Protein AF-A0AAD7ZAL3-F1 (afdb_monomer)

Nearest PDB structures (foldseek):
  3zv0-assembly1_B  TM=6.036E-01  e=1.535E-01  Saccharomyces cerevisiae S288C
  3uah-assembly1_A  TM=6.103E-01  e=3.005E-01  Saccharomyces cerevisiae S288C
  3zuz-assembly1_A  TM=5.459E-01  e=3.641E-01  Saccharomyces cerevisiae S288C
  4eya-assembly1_A  TM=3.838E-01  e=8.231E+00  Aquifex aeolicus VF5

Structure (mmCIF, N/CA/C/O backbone):
data_AF-A0AAD7ZAL3-F1
#
_entry.id   AF-A0AAD7ZAL3-F1
#
loop_
_atom_site.group_PDB
_atom_site.id
_atom_site.type_symbol
_atom_site.label_atom_id
_atom_site.label_alt_id
_atom_site.label_comp_id
_atom_site.label_asym_id
_atom_site.label_entity_id
_atom_site.label_seq_id
_atom_site.pdbx_PDB_ins_code
_atom_site.Cartn_x
_atom_site.Cartn_y
_atom_site.Cartn_z
_atom_site.occupancy
_atom_site.B_iso_or_equiv
_atom_site.auth_seq_id
_atom_site.auth_comp_id
_atom_site.auth_asym_id
_atom_site.auth_atom_id
_atom_site.pdbx_PDB_model_num
ATOM 1 N N . MET A 1 1 ? 5.399 -5.734 -18.975 1.00 50.84 1 MET A N 1
ATOM 2 C CA . MET A 1 1 ? 6.580 -5.569 -19.855 1.00 50.84 1 MET A CA 1
ATOM 3 C C . MET A 1 1 ? 6.213 -5.384 -21.332 1.00 50.84 1 MET A C 1
ATOM 5 O O . MET A 1 1 ? 6.673 -4.419 -21.918 1.00 50.84 1 MET A O 1
ATOM 9 N N . TYR A 1 2 ? 5.357 -6.223 -21.933 1.00 45.16 2 TYR A N 1
ATOM 10 C CA . TYR A 1 2 ? 4.954 -6.084 -23.349 1.00 45.16 2 TYR A CA 1
ATOM 11 C C . TYR A 1 2 ? 4.348 -4.711 -23.713 1.00 45.16 2 TYR A C 1
ATOM 13 O O . TYR A 1 2 ? 4.687 -4.139 -24.741 1.00 45.16 2 TYR A O 1
ATOM 21 N N . GLU A 1 3 ? 3.503 -4.135 -22.853 1.00 54.09 3 GLU A N 1
ATOM 22 C CA . GLU A 1 3 ? 2.941 -2.792 -23.086 1.00 54.09 3 GLU A CA 1
ATOM 23 C C . GLU A 1 3 ? 3.985 -1.670 -22.990 1.00 54.09 3 GLU A C 1
ATOM 25 O O . GLU A 1 3 ? 3.891 -0.686 -23.716 1.00 54.09 3 GLU A O 1
ATOM 30 N N . ILE A 1 4 ? 4.997 -1.840 -22.133 1.00 58.72 4 ILE A N 1
ATOM 31 C CA . ILE A 1 4 ? 6.119 -0.900 -21.995 1.00 58.72 4 ILE A CA 1
ATOM 32 C C . ILE A 1 4 ? 6.972 -0.943 -23.270 1.00 58.72 4 ILE A C 1
ATOM 34 O O . ILE A 1 4 ? 7.296 0.100 -23.825 1.00 58.72 4 ILE A O 1
ATOM 38 N N . LEU A 1 5 ? 7.250 -2.149 -23.783 1.00 55.59 5 LEU A N 1
ATOM 39 C CA . LEU A 1 5 ? 7.970 -2.354 -25.046 1.00 55.59 5 LEU A CA 1
ATOM 40 C C . LEU A 1 5 ? 7.207 -1.772 -26.247 1.00 55.59 5 LEU A C 1
ATOM 42 O O . LEU A 1 5 ? 7.809 -1.133 -27.102 1.00 55.59 5 LEU A O 1
ATOM 46 N N . LYS A 1 6 ? 5.877 -1.924 -26.290 1.00 64.94 6 LYS A N 1
ATOM 47 C CA . LYS A 1 6 ? 5.047 -1.335 -27.352 1.00 64.94 6 LYS A CA 1
ATOM 48 C C . LYS A 1 6 ? 5.096 0.196 -27.345 1.00 64.94 6 LYS A C 1
ATOM 50 O O . LYS A 1 6 ? 5.201 0.800 -28.404 1.00 64.94 6 LYS A O 1
ATOM 55 N N . ARG A 1 7 ? 5.050 0.825 -26.166 1.00 65.06 7 ARG A N 1
ATOM 56 C CA . ARG A 1 7 ? 5.149 2.291 -26.037 1.00 65.06 7 ARG A CA 1
ATOM 57 C C . ARG A 1 7 ? 6.526 2.830 -26.381 1.00 65.06 7 ARG A C 1
ATOM 59 O O . ARG A 1 7 ? 6.614 3.886 -26.991 1.00 65.06 7 ARG A O 1
ATOM 66 N N . PHE A 1 8 ? 7.580 2.102 -26.020 1.00 62.22 8 PHE A N 1
ATOM 67 C CA . PHE A 1 8 ? 8.945 2.435 -26.418 1.00 62.22 8 PHE A CA 1
ATOM 68 C C . PHE A 1 8 ? 9.062 2.538 -27.947 1.00 62.22 8 PHE A C 1
ATOM 70 O O . PHE A 1 8 ? 9.556 3.530 -28.470 1.00 62.22 8 PHE A O 1
ATOM 77 N N . GLN A 1 9 ? 8.493 1.567 -28.666 1.00 57.34 9 GLN A N 1
ATOM 78 C CA . GLN A 1 9 ? 8.484 1.544 -30.130 1.00 57.34 9 GLN A CA 1
ATOM 79 C C . GLN A 1 9 ? 7.578 2.628 -30.752 1.00 57.34 9 GLN A C 1
ATOM 81 O O . GLN A 1 9 ? 7.885 3.154 -31.818 1.00 57.34 9 GLN A O 1
ATOM 86 N N . GLU A 1 10 ? 6.466 2.985 -30.100 1.00 58.44 10 GLU A N 1
ATOM 87 C CA . GLU A 1 10 ? 5.572 4.068 -30.545 1.00 58.44 10 GLU A CA 1
ATOM 88 C C . GLU A 1 10 ? 6.193 5.464 -30.337 1.00 58.44 10 GLU A C 1
ATOM 90 O O . GLU A 1 10 ? 6.018 6.333 -31.190 1.00 58.44 10 GLU A O 1
ATOM 95 N N . ASN A 1 11 ? 6.957 5.674 -29.260 1.00 55.12 11 ASN A N 1
ATOM 96 C CA . ASN A 1 11 ? 7.634 6.945 -28.976 1.00 55.12 11 ASN A CA 1
ATOM 97 C C . ASN A 1 11 ? 8.899 7.167 -29.822 1.00 55.12 11 ASN A C 1
ATOM 99 O O . ASN A 1 11 ? 9.238 8.314 -30.089 1.00 55.12 11 ASN A O 1
ATOM 103 N N . GLY A 1 12 ? 9.559 6.103 -30.294 1.00 51.59 12 GLY A N 1
ATOM 104 C CA . GLY A 1 12 ? 10.671 6.199 -31.251 1.00 51.59 12 GLY A CA 1
ATOM 105 C C . GLY A 1 12 ? 10.257 6.597 -32.677 1.00 51.59 12 GLY A C 1
ATOM 106 O O . GLY A 1 12 ? 11.112 6.735 -33.542 1.00 51.59 12 GLY A O 1
ATOM 107 N N . ASN A 1 13 ? 8.955 6.775 -32.938 1.00 46.25 13 ASN A N 1
ATOM 108 C CA . ASN A 1 13 ? 8.390 7.030 -34.269 1.00 46.25 13 ASN A CA 1
ATOM 109 C C . ASN A 1 13 ? 7.763 8.434 -34.412 1.00 46.25 13 ASN A C 1
ATOM 111 O O . ASN A 1 13 ? 6.957 8.676 -35.312 1.00 46.25 13 ASN A O 1
ATOM 115 N N . ILE A 1 14 ? 8.086 9.358 -33.502 1.00 48.91 14 ILE A N 1
ATOM 116 C CA . ILE A 1 14 ? 7.553 10.725 -33.484 1.00 48.91 14 ILE A CA 1
ATOM 117 C C . ILE A 1 14 ? 8.695 11.695 -33.795 1.00 48.91 14 ILE A C 1
ATOM 119 O O . ILE A 1 14 ? 9.400 12.108 -32.885 1.00 48.91 14 ILE A O 1
ATOM 123 N N . ASP A 1 15 ? 8.900 11.975 -35.087 1.00 44.22 15 ASP A N 1
ATOM 124 C CA . ASP A 1 15 ? 9.246 13.295 -35.661 1.00 44.22 15 ASP A CA 1
ATOM 125 C C . ASP A 1 15 ? 9.805 13.153 -37.098 1.00 44.22 15 ASP A C 1
ATOM 127 O O . ASP A 1 15 ? 10.931 13.535 -37.406 1.00 44.22 15 ASP A O 1
ATOM 131 N N . GLU A 1 16 ? 8.990 12.648 -38.030 1.00 50.62 16 GLU A N 1
ATOM 132 C CA . GLU A 1 16 ? 9.170 12.931 -39.461 1.00 50.62 16 GLU A CA 1
ATOM 133 C C . GLU A 1 16 ? 8.167 14.013 -39.869 1.00 50.62 16 GLU A C 1
ATOM 135 O O . GLU A 1 16 ? 7.093 13.684 -40.350 1.00 50.62 16 GLU A O 1
ATOM 140 N N . ASP A 1 17 ? 8.471 15.292 -39.614 1.00 45.84 17 ASP A N 1
ATOM 141 C CA . ASP A 1 17 ? 7.929 16.429 -40.386 1.00 45.84 17 ASP A CA 1
ATOM 142 C C . ASP A 1 17 ? 8.549 17.772 -39.933 1.00 45.84 17 ASP A C 1
ATOM 144 O O . ASP A 1 17 ? 7.893 18.627 -39.335 1.00 45.84 17 ASP A O 1
ATOM 148 N N . ASN A 1 18 ? 9.829 18.005 -40.252 1.00 40.66 18 ASN A N 1
ATOM 149 C CA . ASN A 1 18 ? 10.307 19.358 -40.573 1.00 40.66 18 ASN A CA 1
ATOM 150 C C . ASN A 1 18 ? 11.665 19.331 -41.287 1.00 40.66 18 ASN A C 1
ATOM 152 O O . ASN A 1 18 ? 12.692 18.989 -40.709 1.00 40.66 18 ASN A O 1
ATOM 156 N N . TYR A 1 19 ? 11.663 19.737 -42.556 1.00 46.09 19 TYR A N 1
ATOM 157 C CA . TYR A 1 19 ? 12.876 20.029 -43.310 1.00 46.09 19 TYR A CA 1
ATOM 158 C C . TYR A 1 19 ? 13.478 21.353 -42.821 1.00 46.09 19 TYR A C 1
ATOM 160 O O . TYR A 1 19 ? 12.876 22.399 -43.057 1.00 46.09 19 TYR A O 1
ATOM 168 N N . ASP A 1 20 ? 14.680 21.327 -42.243 1.00 38.31 20 ASP A N 1
ATOM 169 C CA . ASP A 1 20 ? 15.677 22.356 -42.547 1.00 38.31 20 ASP A CA 1
ATOM 170 C C . ASP A 1 20 ? 17.119 21.849 -42.365 1.00 38.31 20 ASP A C 1
ATOM 172 O O . ASP A 1 20 ? 17.426 20.986 -41.548 1.00 38.31 20 ASP A O 1
ATOM 176 N N . ASP A 1 21 ? 17.959 22.366 -43.249 1.00 49.16 21 ASP A N 1
ATOM 177 C CA . ASP A 1 21 ? 19.293 21.946 -43.670 1.00 49.16 21 ASP A CA 1
ATOM 178 C C . ASP A 1 21 ? 20.382 22.213 -42.611 1.00 49.16 21 ASP A C 1
ATOM 180 O O . ASP A 1 21 ? 20.847 23.339 -42.492 1.00 49.16 21 ASP A O 1
ATOM 184 N N . ASP A 1 22 ? 20.820 21.182 -41.877 1.00 38.78 22 ASP A N 1
ATOM 185 C CA . ASP A 1 22 ? 22.146 21.133 -41.236 1.00 38.78 22 ASP A CA 1
ATOM 186 C C . ASP A 1 22 ? 22.584 19.668 -41.043 1.00 38.78 22 ASP A C 1
ATOM 188 O O . ASP A 1 22 ? 22.289 19.001 -40.052 1.00 38.78 22 ASP A O 1
ATOM 192 N N . LYS A 1 23 ? 23.296 19.138 -42.045 1.00 48.09 23 LYS A N 1
ATOM 193 C CA . LYS A 1 23 ? 23.965 17.831 -41.976 1.00 48.09 23 LYS A CA 1
ATOM 194 C C . LYS A 1 23 ? 25.142 17.871 -40.998 1.00 48.09 23 LYS A C 1
ATOM 196 O O . LYS A 1 23 ? 26.293 18.003 -41.418 1.00 48.09 23 LYS A O 1
ATOM 201 N N . GLU A 1 24 ? 24.877 17.644 -39.719 1.00 39.22 24 GLU A N 1
ATOM 202 C CA . GLU A 1 24 ? 25.814 16.894 -38.887 1.00 39.22 24 GLU A CA 1
ATOM 203 C C . GLU A 1 24 ? 25.436 15.412 -38.977 1.00 39.22 24 GLU A C 1
ATOM 205 O O . GLU A 1 24 ? 24.380 14.989 -38.518 1.00 39.22 24 GLU A O 1
ATOM 210 N N . ASN A 1 25 ? 26.292 14.634 -39.648 1.00 44.22 25 ASN A N 1
ATOM 211 C CA . ASN A 1 25 ? 26.237 13.175 -39.667 1.00 44.22 25 ASN A CA 1
ATOM 212 C C . ASN A 1 25 ? 26.312 12.650 -38.226 1.00 44.22 25 ASN A C 1
ATOM 214 O O . ASN A 1 25 ? 27.401 12.463 -37.679 1.00 44.22 25 ASN A O 1
ATOM 218 N N . LEU A 1 26 ? 25.156 12.391 -37.633 1.00 41.97 26 LEU A N 1
ATOM 219 C CA . LEU A 1 26 ? 25.015 11.359 -36.627 1.00 41.97 26 LEU A CA 1
ATOM 220 C C . LEU A 1 26 ? 24.828 10.060 -37.414 1.00 41.97 26 LEU A C 1
ATOM 222 O O . LEU A 1 26 ? 23.756 9.829 -37.965 1.00 41.97 26 LEU A O 1
ATOM 226 N N . ASP A 1 27 ? 25.896 9.264 -37.536 1.00 41.00 27 ASP A N 1
ATOM 227 C CA . ASP A 1 27 ? 25.818 7.869 -37.990 1.00 41.00 27 ASP A CA 1
ATOM 228 C C . ASP A 1 27 ? 24.942 7.102 -36.984 1.00 41.00 27 ASP A C 1
ATOM 230 O O . ASP A 1 27 ? 25.429 6.466 -36.047 1.00 41.00 27 ASP A O 1
ATOM 234 N N . SER A 1 28 ? 23.625 7.201 -37.149 1.00 45.66 28 SER A N 1
ATOM 235 C CA . SER A 1 28 ? 22.731 6.109 -36.804 1.00 45.66 28 SER A CA 1
ATOM 236 C C . SER A 1 28 ? 22.957 5.065 -37.887 1.00 45.66 28 SER A C 1
ATOM 238 O O . SER A 1 28 ? 22.290 5.080 -38.921 1.00 45.66 28 SER A O 1
ATOM 240 N N . ASP A 1 29 ? 23.968 4.217 -37.690 1.00 46.06 29 ASP A N 1
ATOM 241 C CA . ASP A 1 29 ? 24.077 2.939 -38.392 1.00 46.06 29 ASP A CA 1
ATOM 242 C C . ASP A 1 29 ? 22.872 2.085 -37.956 1.00 46.06 29 ASP A C 1
ATOM 244 O O . ASP A 1 29 ? 22.984 1.168 -37.139 1.00 46.06 29 ASP A O 1
ATOM 248 N N . ASP A 1 30 ? 21.696 2.420 -38.488 1.00 52.06 30 ASP A N 1
ATOM 249 C CA . ASP A 1 30 ? 20.625 1.463 -38.705 1.00 52.06 30 ASP A CA 1
ATOM 250 C C . ASP A 1 30 ? 21.197 0.463 -39.705 1.00 52.06 30 ASP A C 1
ATOM 252 O O . ASP A 1 30 ? 21.191 0.652 -40.923 1.00 52.06 30 ASP A O 1
ATOM 256 N N . ASP A 1 31 ? 21.823 -0.576 -39.168 1.00 53.62 31 ASP A N 1
ATOM 257 C CA . ASP A 1 31 ? 22.264 -1.722 -39.936 1.00 53.62 31 ASP A CA 1
ATOM 258 C C . ASP A 1 31 ? 20.980 -2.339 -40.524 1.00 53.62 31 ASP A C 1
ATOM 260 O O . ASP A 1 31 ? 20.306 -3.124 -39.859 1.00 53.62 31 ASP A O 1
ATOM 264 N N . GLU A 1 32 ? 20.605 -1.938 -41.753 1.00 54.91 32 GLU A N 1
ATOM 265 C CA . GLU A 1 32 ? 19.355 -2.272 -42.483 1.00 54.91 32 GLU A CA 1
ATOM 266 C C . GLU A 1 32 ? 19.061 -3.793 -42.571 1.00 54.91 32 GLU A C 1
ATOM 268 O O . GLU A 1 32 ? 18.045 -4.223 -43.119 1.00 54.91 32 GLU A O 1
ATOM 273 N N . ASN A 1 33 ? 19.960 -4.635 -42.055 1.00 58.53 33 ASN A N 1
ATOM 274 C CA . ASN A 1 33 ? 19.852 -6.086 -41.974 1.00 58.53 33 ASN A CA 1
ATOM 275 C C . ASN A 1 33 ? 19.448 -6.627 -40.592 1.00 58.53 33 ASN A C 1
ATOM 277 O O . ASN A 1 33 ? 19.349 -7.850 -40.445 1.00 58.53 33 ASN A O 1
ATOM 281 N N . VAL A 1 34 ? 19.239 -5.786 -39.576 1.00 63.28 34 VAL A N 1
ATOM 282 C CA . VAL A 1 34 ? 18.762 -6.241 -38.263 1.00 63.28 34 VAL A CA 1
ATOM 283 C C . VAL A 1 34 ? 17.228 -6.296 -38.282 1.00 63.28 34 VAL A C 1
ATOM 285 O O . VAL A 1 34 ? 16.590 -5.274 -38.516 1.00 63.28 34 VAL A O 1
ATOM 288 N N . PRO A 1 35 ? 16.606 -7.472 -38.056 1.00 66.94 35 PRO A N 1
ATOM 289 C CA . PRO A 1 35 ? 15.152 -7.585 -37.977 1.00 66.94 35 PRO A CA 1
ATOM 290 C C . PRO A 1 35 ? 14.575 -6.693 -36.877 1.00 66.94 35 PRO A C 1
ATOM 292 O O . PRO A 1 35 ? 15.240 -6.458 -35.862 1.00 66.94 35 PRO A O 1
ATOM 295 N N . ASP A 1 36 ? 13.322 -6.272 -37.054 1.00 79.69 36 ASP A N 1
ATOM 296 C CA . ASP A 1 36 ? 12.607 -5.439 -36.086 1.00 79.69 36 ASP A CA 1
ATOM 297 C C . ASP A 1 36 ? 12.646 -6.049 -34.672 1.00 79.69 36 ASP A C 1
ATOM 299 O O . ASP A 1 36 ? 12.635 -7.275 -34.482 1.00 79.69 36 ASP A O 1
ATOM 303 N N . LEU A 1 37 ? 12.690 -5.186 -33.656 1.00 78.06 37 LEU A N 1
ATOM 304 C CA . LEU A 1 37 ? 12.797 -5.602 -32.259 1.00 78.06 37 LEU A CA 1
ATOM 305 C C . LEU A 1 37 ? 11.637 -6.529 -31.857 1.00 78.06 37 LEU A C 1
ATOM 307 O O . LEU A 1 37 ? 11.845 -7.509 -31.131 1.00 78.06 37 LEU A O 1
ATOM 311 N N . GLN A 1 38 ? 10.432 -6.280 -32.382 1.00 77.75 38 GLN A N 1
ATOM 312 C CA . GLN A 1 38 ? 9.259 -7.112 -32.129 1.00 77.75 38 GL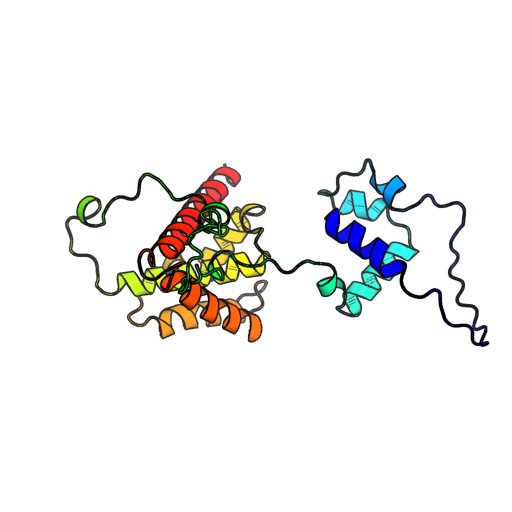N A CA 1
ATOM 313 C C . GLN A 1 38 ? 9.460 -8.551 -32.630 1.00 77.75 38 GLN A C 1
ATOM 315 O O . GLN A 1 38 ? 9.082 -9.504 -31.944 1.00 77.75 38 GLN A O 1
ATOM 320 N N . GLU A 1 39 ? 10.098 -8.734 -33.789 1.00 80.31 39 GLU A N 1
ATOM 321 C CA . GLU A 1 39 ? 10.396 -10.061 -34.338 1.00 80.31 39 GLU A CA 1
ATOM 322 C C . GLU A 1 39 ? 11.461 -10.792 -33.512 1.00 80.31 39 GLU A C 1
ATOM 324 O O . GLU A 1 39 ? 11.353 -11.999 -33.272 1.00 80.31 39 GLU A O 1
ATOM 329 N N . ARG A 1 40 ? 12.468 -10.063 -33.014 1.00 82.00 40 ARG A N 1
ATOM 330 C CA . ARG A 1 40 ? 13.541 -10.617 -32.169 1.00 82.00 40 ARG A CA 1
ATOM 331 C C . ARG A 1 40 ? 13.047 -11.040 -30.784 1.00 82.00 40 ARG A C 1
ATOM 333 O O . ARG A 1 40 ? 13.549 -12.032 -30.248 1.00 82.00 40 ARG A O 1
ATOM 340 N N . LEU A 1 41 ? 12.061 -10.334 -30.227 1.00 82.06 41 LEU A N 1
ATOM 341 C CA . LEU A 1 41 ? 11.473 -10.622 -28.913 1.00 82.06 41 LEU A CA 1
ATOM 342 C C . LEU A 1 41 ? 10.272 -11.585 -28.955 1.00 82.06 41 LEU A C 1
ATOM 344 O O . LEU A 1 41 ? 9.853 -12.067 -27.905 1.00 82.06 41 LEU A O 1
ATOM 348 N N . ALA A 1 42 ? 9.753 -11.937 -30.137 1.00 80.12 42 ALA A N 1
ATOM 349 C CA . ALA A 1 42 ? 8.522 -12.724 -30.293 1.00 80.12 42 ALA A CA 1
ATOM 350 C C . ALA A 1 42 ? 8.510 -14.089 -29.569 1.00 80.12 42 ALA A C 1
ATOM 352 O O . ALA A 1 42 ? 7.446 -14.571 -29.187 1.00 80.12 42 ALA A O 1
ATOM 353 N N . ASN A 1 43 ? 9.675 -14.718 -29.377 1.00 80.75 43 ASN A N 1
ATOM 354 C CA . ASN A 1 43 ? 9.815 -16.019 -28.702 1.00 80.75 43 ASN A CA 1
ATOM 355 C C . ASN A 1 43 ? 10.635 -15.942 -27.404 1.00 80.75 43 ASN A C 1
ATOM 357 O O . ASN A 1 43 ? 11.135 -16.961 -26.925 1.00 80.75 43 ASN A O 1
ATOM 361 N N . VAL A 1 44 ? 10.830 -14.741 -26.866 1.00 83.62 44 VAL A N 1
ATOM 362 C CA . VAL A 1 44 ? 11.623 -14.519 -25.657 1.00 83.62 44 VAL A CA 1
ATOM 363 C C . VAL A 1 44 ? 10.691 -14.507 -24.456 1.00 83.62 44 VAL A C 1
ATOM 365 O O . VAL A 1 44 ? 9.607 -13.926 -24.500 1.00 83.62 44 VAL A O 1
ATOM 368 N N . ASN A 1 45 ? 11.112 -15.156 -23.373 1.00 82.00 45 ASN A N 1
ATOM 369 C CA . ASN A 1 45 ? 10.417 -15.016 -22.106 1.00 82.00 45 ASN A CA 1
ATOM 370 C C . ASN A 1 45 ? 10.641 -13.596 -21.573 1.00 82.00 45 ASN A C 1
ATOM 372 O O . ASN A 1 45 ? 11.742 -13.276 -21.135 1.00 82.00 45 ASN A O 1
ATOM 376 N N . LEU A 1 46 ? 9.605 -12.760 -21.607 1.00 81.62 46 LEU A N 1
ATOM 377 C CA . LEU A 1 46 ? 9.690 -11.376 -21.138 1.00 81.62 46 LEU A CA 1
ATOM 378 C C . LEU A 1 46 ? 9.865 -11.273 -19.615 1.00 81.62 46 LEU A C 1
ATOM 380 O O . LEU A 1 46 ? 10.310 -10.243 -19.130 1.00 81.62 46 LEU A O 1
ATOM 384 N N . ASP A 1 47 ? 9.571 -12.326 -18.855 1.00 77.38 47 ASP A N 1
ATOM 385 C CA . ASP A 1 47 ? 9.815 -12.327 -17.407 1.00 77.38 47 ASP A CA 1
ATOM 386 C C . ASP A 1 47 ? 11.283 -12.631 -17.055 1.00 77.38 47 ASP A C 1
ATOM 388 O O . ASP A 1 47 ? 11.676 -12.547 -15.893 1.00 77.38 47 ASP A O 1
ATOM 392 N N . ASP A 1 48 ? 12.107 -12.974 -18.050 1.00 83.88 48 ASP A N 1
ATOM 393 C CA . ASP A 1 48 ? 13.543 -13.177 -17.894 1.00 83.88 48 ASP A CA 1
ATOM 394 C C . ASP A 1 48 ? 14.312 -11.981 -18.469 1.00 83.88 48 ASP A C 1
ATOM 396 O O . ASP A 1 48 ? 14.578 -11.890 -19.672 1.00 83.88 48 ASP A O 1
ATOM 400 N N . ALA A 1 49 ? 14.661 -11.048 -17.582 1.00 84.69 49 ALA A N 1
ATOM 401 C CA . ALA A 1 49 ? 15.342 -9.810 -17.941 1.00 84.69 49 ALA A CA 1
ATOM 402 C C . ALA A 1 49 ? 16.675 -10.055 -18.664 1.00 84.69 49 ALA A C 1
ATOM 404 O O . ALA A 1 49 ? 16.992 -9.322 -19.600 1.00 84.69 49 ALA A O 1
ATOM 405 N N . ASP A 1 50 ? 17.419 -11.101 -18.289 1.00 86.00 50 ASP A N 1
ATOM 406 C CA . ASP A 1 50 ? 18.697 -11.433 -18.923 1.00 86.00 50 ASP A CA 1
ATOM 407 C C . ASP A 1 50 ? 18.469 -11.911 -20.364 1.00 86.00 50 ASP A C 1
ATOM 409 O O . ASP A 1 50 ? 19.123 -11.431 -21.293 1.00 86.00 50 ASP A O 1
ATOM 413 N N . SER A 1 51 ? 17.470 -12.775 -20.578 1.00 85.62 51 SER A N 1
ATOM 414 C CA . SER A 1 51 ? 17.082 -13.231 -21.919 1.00 85.62 51 SER A CA 1
ATOM 415 C C . SER A 1 51 ? 16.616 -12.087 -22.825 1.00 85.62 51 SER A C 1
ATOM 417 O O . SER A 1 51 ? 16.920 -12.091 -24.020 1.00 85.62 51 SER A O 1
ATOM 419 N N . VAL A 1 52 ? 15.885 -11.105 -22.288 1.00 86.19 52 VAL A N 1
ATOM 420 C CA . VAL A 1 52 ? 15.482 -9.904 -23.041 1.00 86.19 52 VAL A CA 1
ATOM 421 C C . VAL A 1 52 ? 16.705 -9.042 -23.355 1.00 86.19 52 VAL A C 1
ATOM 423 O O . VAL A 1 52 ? 16.896 -8.642 -24.503 1.00 86.19 52 VAL A O 1
ATOM 426 N N . TRP A 1 53 ? 17.579 -8.817 -22.372 1.00 86.12 53 TRP A N 1
ATOM 427 C CA . TRP A 1 53 ? 18.783 -8.003 -22.526 1.00 86.12 53 TRP A CA 1
ATOM 428 C C . TRP A 1 53 ? 19.755 -8.576 -23.560 1.00 86.12 53 TRP A C 1
ATOM 430 O O . TRP A 1 53 ? 20.343 -7.838 -24.349 1.00 86.12 53 TRP A O 1
ATOM 440 N N . GLU A 1 54 ? 19.929 -9.895 -23.618 1.00 87.00 54 GLU A N 1
ATOM 441 C CA . GLU A 1 54 ? 20.780 -10.546 -24.621 1.00 87.00 54 GLU A CA 1
ATOM 442 C C . GLU A 1 54 ? 20.282 -10.356 -26.056 1.00 87.00 54 GLU A C 1
ATOM 444 O O . GLU A 1 54 ? 21.072 -10.420 -27.000 1.00 87.00 54 GLU A O 1
ATOM 449 N N . LYS A 1 55 ? 18.981 -10.117 -26.229 1.00 84.38 55 LYS A N 1
ATOM 450 C CA . LYS A 1 55 ? 18.356 -9.974 -27.542 1.00 84.38 55 LYS A CA 1
ATOM 451 C C . LYS A 1 55 ? 18.411 -8.561 -28.081 1.00 84.38 55 LYS A C 1
ATOM 453 O O . LYS A 1 55 ? 18.193 -8.434 -29.282 1.00 84.38 55 LYS A O 1
ATOM 458 N N . LEU A 1 56 ? 18.734 -7.562 -27.257 1.00 83.75 56 LEU A N 1
ATOM 459 C CA . LEU A 1 56 ? 18.911 -6.159 -27.645 1.00 83.75 56 LEU A CA 1
ATOM 460 C C . LEU A 1 56 ? 20.268 -5.912 -28.331 1.00 83.75 56 LEU A C 1
ATOM 462 O O . LEU A 1 56 ? 21.279 -6.524 -27.970 1.00 83.75 56 LEU A O 1
ATOM 466 N N . THR A 1 57 ? 20.303 -4.996 -29.299 1.00 86.12 57 THR A N 1
ATOM 467 C CA . THR A 1 57 ? 21.533 -4.534 -29.950 1.00 86.12 57 THR A CA 1
ATOM 468 C C . THR A 1 57 ? 22.329 -3.632 -29.011 1.00 86.12 57 THR A C 1
ATOM 470 O O . THR A 1 57 ? 21.837 -3.145 -27.993 1.00 86.12 57 THR A O 1
ATOM 473 N N . SER A 1 58 ? 23.593 -3.381 -29.351 1.00 84.00 58 SER A N 1
ATOM 474 C CA . SER A 1 58 ? 24.436 -2.443 -28.605 1.00 84.00 58 SER A CA 1
ATOM 475 C C . SER A 1 58 ? 23.869 -1.016 -28.601 1.00 84.00 58 SER A C 1
ATOM 477 O O . SER A 1 58 ? 24.059 -0.303 -27.620 1.00 84.00 58 SER A O 1
ATOM 479 N N . ALA A 1 59 ? 23.182 -0.613 -29.678 1.00 82.44 59 ALA A N 1
ATOM 480 C CA . ALA A 1 59 ? 22.547 0.697 -29.795 1.00 82.44 59 ALA A CA 1
ATOM 481 C C . ALA A 1 59 ? 21.307 0.798 -28.891 1.00 82.44 59 ALA A C 1
ATOM 483 O O . ALA A 1 59 ? 21.253 1.692 -28.056 1.00 82.44 59 ALA A O 1
ATOM 484 N N . GLU A 1 60 ? 20.398 -0.183 -28.952 1.00 84.31 60 GLU A N 1
ATOM 485 C CA . GLU A 1 60 ? 19.188 -0.248 -28.109 1.00 84.31 60 GLU A CA 1
ATOM 486 C C . GLU A 1 60 ? 19.535 -0.290 -26.607 1.00 84.31 60 GLU A C 1
ATOM 488 O O . GLU A 1 60 ? 18.870 0.327 -25.776 1.00 84.31 60 GLU A O 1
ATOM 493 N N . LYS A 1 61 ? 20.618 -0.989 -26.233 1.00 87.50 61 LYS A N 1
ATOM 494 C CA . LYS A 1 61 ? 21.119 -0.996 -24.845 1.00 87.50 61 LYS A CA 1
ATOM 495 C C . LYS A 1 61 ? 21.590 0.380 -24.398 1.00 87.50 61 LYS A C 1
ATOM 497 O O . LYS A 1 61 ? 21.300 0.787 -23.278 1.00 87.50 61 LYS A O 1
ATOM 502 N N . LYS A 1 62 ? 22.325 1.076 -25.266 1.00 86.69 62 LYS A N 1
ATOM 503 C CA . LYS A 1 62 ? 22.848 2.416 -24.994 1.00 86.69 62 LYS A CA 1
ATOM 504 C C . LYS A 1 62 ? 21.714 3.432 -24.876 1.00 86.69 62 LYS A C 1
ATOM 506 O O . LYS A 1 62 ? 21.738 4.237 -23.956 1.00 86.69 62 LYS A O 1
ATOM 511 N N . GLU A 1 63 ? 20.706 3.341 -25.737 1.00 83.38 63 GLU A N 1
ATOM 512 C CA . GLU A 1 63 ? 19.494 4.160 -25.657 1.00 83.38 63 GLU A CA 1
ATOM 513 C C . GLU A 1 63 ? 18.740 3.925 -24.340 1.00 83.38 63 GLU A C 1
ATOM 515 O O . GLU A 1 63 ? 18.381 4.874 -23.646 1.00 83.38 63 GLU A O 1
ATOM 520 N N . PHE A 1 64 ? 18.575 2.665 -23.923 1.00 84.44 64 PHE A N 1
ATOM 521 C CA . PHE A 1 64 ? 17.964 2.351 -22.632 1.00 84.44 64 PHE A CA 1
ATOM 522 C C . PHE A 1 64 ? 18.779 2.895 -21.446 1.00 84.44 64 PHE A C 1
ATOM 524 O O . PHE A 1 64 ? 18.211 3.449 -20.505 1.00 84.44 64 PHE A O 1
ATOM 531 N N . GLU A 1 65 ? 20.110 2.780 -21.479 1.00 85.88 65 GLU A N 1
ATOM 532 C CA . GLU A 1 65 ? 20.990 3.367 -20.460 1.00 85.88 65 GLU A CA 1
ATOM 533 C C . GLU A 1 65 ? 20.901 4.900 -20.422 1.00 85.88 65 GLU A C 1
ATOM 535 O O . GLU A 1 65 ? 20.913 5.486 -19.338 1.00 85.88 65 GLU A O 1
ATOM 540 N N . GLU A 1 66 ? 20.786 5.552 -21.579 1.00 86.12 66 GLU A N 1
ATOM 541 C CA . GLU A 1 66 ? 20.600 7.000 -21.691 1.00 86.12 66 GLU A CA 1
ATOM 542 C C . GLU A 1 66 ? 19.241 7.433 -21.127 1.00 86.12 66 GLU A C 1
ATOM 544 O O . GLU A 1 66 ? 19.193 8.378 -20.341 1.00 86.12 66 GLU A O 1
ATOM 549 N N . LEU A 1 67 ? 18.168 6.688 -21.403 1.00 84.06 67 LEU A N 1
ATOM 550 C CA . LEU A 1 67 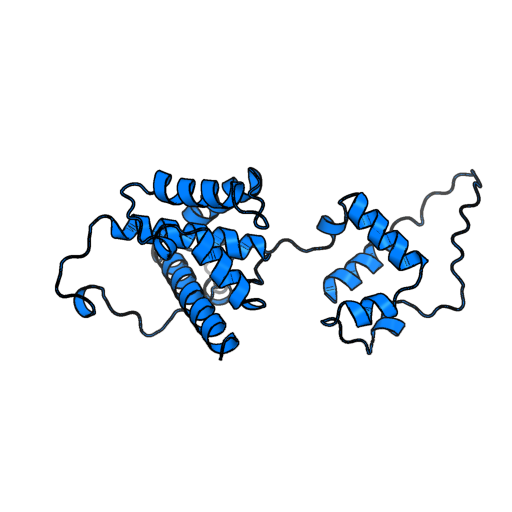? 16.837 6.928 -20.829 1.00 84.06 67 LEU A CA 1
ATOM 551 C C . LEU A 1 67 ? 16.794 6.732 -19.308 1.00 84.06 67 LEU A C 1
ATOM 553 O O . LEU A 1 67 ? 16.083 7.444 -18.594 1.00 84.06 67 LEU A O 1
ATOM 557 N N . LEU A 1 68 ? 17.568 5.778 -18.780 1.00 81.69 68 LEU A N 1
ATOM 558 C CA . LEU A 1 68 ? 17.732 5.619 -17.334 1.00 81.69 68 LEU A CA 1
ATOM 559 C C . LEU A 1 68 ? 18.483 6.803 -16.711 1.00 81.69 68 LEU A C 1
ATOM 561 O O . LEU A 1 68 ? 18.176 7.195 -15.585 1.00 81.69 68 LEU A O 1
ATOM 565 N N . GLN A 1 69 ? 19.464 7.366 -17.422 1.00 82.00 69 GLN A N 1
ATOM 566 C CA . GLN A 1 69 ? 20.235 8.522 -16.958 1.00 82.00 69 GLN A CA 1
ATOM 567 C C . GLN A 1 69 ? 19.455 9.834 -17.068 1.00 82.00 69 GLN A C 1
ATOM 569 O O . GLN A 1 69 ? 19.628 10.702 -16.209 1.00 82.00 69 GLN A O 1
ATOM 574 N N . SER A 1 70 ? 18.603 9.985 -18.086 1.00 80.62 70 SER A N 1
ATOM 575 C CA . SER A 1 70 ? 17.754 11.168 -18.252 1.00 80.62 70 SER A CA 1
ATOM 576 C C . SER A 1 70 ? 16.583 11.187 -17.261 1.00 80.62 70 SER A C 1
ATOM 578 O O . SER A 1 70 ? 16.141 12.262 -16.862 1.00 80.62 70 SER A O 1
ATOM 580 N N . GLY A 1 71 ? 16.134 10.013 -16.796 1.00 69.88 71 GLY A N 1
ATOM 581 C CA . GLY A 1 71 ? 14.980 9.857 -15.901 1.00 69.88 71 GLY A CA 1
ATOM 582 C C . GLY A 1 71 ? 13.641 9.694 -16.635 1.00 69.88 71 GLY A C 1
ATOM 583 O O . GLY A 1 71 ? 12.619 9.422 -15.992 1.00 69.88 71 GLY A O 1
ATOM 584 N N . ASP A 1 72 ? 13.653 9.769 -17.969 1.00 71.12 72 ASP A N 1
ATOM 585 C CA . ASP A 1 72 ? 12.463 9.677 -18.829 1.00 71.12 72 ASP A CA 1
ATOM 586 C C . ASP A 1 72 ? 11.902 8.250 -18.904 1.00 71.12 72 ASP A C 1
ATOM 588 O O . ASP A 1 72 ? 10.740 8.039 -19.243 1.00 71.12 72 ASP A O 1
ATOM 592 N N . ALA A 1 73 ? 12.683 7.244 -18.491 1.00 72.00 73 ALA A N 1
ATOM 593 C CA . ALA A 1 73 ? 12.222 5.857 -18.398 1.00 72.00 73 ALA A CA 1
ATOM 594 C C . ALA A 1 73 ? 10.968 5.689 -17.510 1.00 72.00 73 ALA A C 1
ATOM 596 O O . ALA A 1 73 ? 10.209 4.732 -17.679 1.00 72.00 73 ALA A O 1
ATOM 597 N N . SER A 1 74 ? 10.728 6.619 -16.577 1.00 68.31 74 SER A N 1
ATOM 598 C CA . SER A 1 74 ? 9.527 6.630 -15.735 1.00 68.31 74 SER A CA 1
ATOM 599 C C . SER A 1 74 ? 8.234 6.919 -16.512 1.00 68.31 74 SER A C 1
ATOM 601 O O . SER A 1 74 ? 7.179 6.418 -16.125 1.00 68.31 74 SER A O 1
ATOM 603 N N . GLU A 1 75 ? 8.304 7.637 -17.637 1.00 71.56 75 GLU A N 1
ATOM 604 C CA . GLU A 1 75 ? 7.144 7.975 -18.477 1.00 71.56 75 GLU A CA 1
ATOM 605 C C . GLU A 1 75 ? 6.611 6.771 -19.267 1.00 71.56 75 GLU A C 1
ATOM 607 O O . GLU A 1 75 ? 5.446 6.732 -19.670 1.00 71.56 75 GLU A O 1
ATOM 612 N N . LEU A 1 76 ? 7.442 5.742 -19.451 1.00 75.12 76 LEU A N 1
ATOM 613 C CA . LEU A 1 76 ? 7.069 4.524 -20.171 1.00 75.12 76 LEU A CA 1
ATOM 614 C C . LEU A 1 76 ? 6.116 3.632 -19.358 1.00 75.12 76 LEU A C 1
ATOM 616 O O . LEU A 1 76 ? 5.373 2.823 -19.926 1.00 75.12 76 LEU A O 1
ATOM 620 N N . VAL A 1 77 ? 6.107 3.779 -18.030 1.00 77.75 77 VAL A N 1
ATOM 621 C CA . VAL A 1 77 ? 5.260 2.995 -17.127 1.00 77.75 77 VAL A CA 1
ATOM 622 C C . VAL A 1 77 ? 3.924 3.706 -16.934 1.00 77.75 77 VAL A C 1
ATOM 624 O O . VAL A 1 77 ? 3.871 4.836 -16.458 1.00 77.75 77 VAL A O 1
ATOM 627 N N . THR A 1 78 ? 2.810 3.036 -17.257 1.00 83.06 78 THR A N 1
ATOM 628 C CA . THR A 1 78 ? 1.487 3.579 -16.907 1.00 83.06 78 THR A CA 1
ATOM 629 C C . THR A 1 78 ? 1.380 3.679 -15.391 1.00 83.06 78 THR A C 1
ATOM 631 O O . THR A 1 78 ? 1.519 2.645 -14.725 1.00 83.06 78 THR A O 1
ATOM 634 N N . PRO A 1 79 ? 1.083 4.859 -14.827 1.00 85.69 79 PRO A N 1
ATOM 635 C CA . PRO A 1 79 ? 0.778 4.938 -13.414 1.00 85.69 79 PRO A CA 1
ATOM 636 C C . PRO A 1 79 ? -0.484 4.118 -13.143 1.00 85.69 79 PRO A C 1
ATOM 638 O O . PRO A 1 79 ? -1.503 4.260 -13.822 1.00 85.69 79 PRO A O 1
ATOM 641 N N . TRP A 1 80 ? -0.405 3.235 -12.158 1.00 93.00 80 TRP A N 1
ATOM 642 C CA . TRP A 1 80 ? -1.556 2.506 -11.662 1.00 93.00 80 TRP A CA 1
ATOM 643 C C . TRP A 1 80 ? -2.501 3.467 -10.953 1.00 93.00 80 TRP A C 1
ATOM 645 O O . TRP A 1 80 ? -2.087 4.253 -10.097 1.00 93.00 80 TRP A O 1
ATOM 655 N N . GLU A 1 81 ? -3.784 3.378 -11.293 1.00 91.38 81 GLU A N 1
ATOM 656 C CA . GLU A 1 81 ? -4.844 4.071 -10.575 1.00 91.38 81 GLU A CA 1
ATOM 657 C C . GLU A 1 81 ? -5.346 3.187 -9.430 1.00 91.38 81 GLU A C 1
ATOM 659 O O . GLU A 1 81 ? -5.955 2.139 -9.672 1.00 91.38 81 GLU A O 1
ATOM 664 N N . PRO A 1 82 ? -5.138 3.589 -8.165 1.00 94.69 82 PRO A N 1
ATOM 665 C CA . PRO A 1 82 ? -5.624 2.797 -7.058 1.00 94.69 82 PRO A CA 1
ATOM 666 C C . PRO A 1 82 ? -7.147 2.740 -7.015 1.00 94.69 82 PRO A C 1
ATOM 668 O O . PRO A 1 82 ? -7.835 3.762 -7.064 1.00 94.69 82 PRO A O 1
ATOM 671 N N . TRP A 1 83 ? -7.677 1.536 -6.807 1.00 94.69 83 TRP A N 1
ATOM 672 C CA . TRP A 1 83 ? -9.117 1.272 -6.775 1.00 94.69 83 TRP A CA 1
ATOM 673 C C . TRP A 1 83 ? -9.869 2.086 -5.708 1.00 94.69 83 TRP A C 1
ATOM 675 O O . TRP A 1 83 ? -11.060 2.358 -5.854 1.00 94.69 83 TRP A O 1
ATOM 685 N N . TRP A 1 84 ? -9.190 2.525 -4.644 1.00 95.19 84 TRP A N 1
ATOM 686 C CA . TRP A 1 84 ? -9.803 3.333 -3.589 1.00 95.19 84 TRP A CA 1
ATOM 687 C C . TRP A 1 84 ? -10.047 4.794 -3.981 1.00 95.19 84 TRP A C 1
ATOM 689 O O . TRP A 1 84 ? -10.784 5.479 -3.268 1.00 95.19 84 TRP A O 1
ATOM 699 N N . LEU A 1 85 ? -9.478 5.284 -5.089 1.00 92.06 85 LEU A N 1
ATOM 700 C CA . LEU A 1 85 ? -9.746 6.640 -5.582 1.00 92.06 85 LEU A CA 1
ATOM 701 C C . LEU A 1 85 ? -11.150 6.774 -6.182 1.00 92.06 85 LEU A C 1
ATOM 703 O O . LEU A 1 85 ? -11.709 7.872 -6.218 1.00 92.06 85 LEU A O 1
ATOM 707 N N . TYR A 1 86 ? -11.753 5.667 -6.618 1.00 88.44 86 TYR A N 1
ATOM 708 C CA . TYR A 1 86 ? -13.070 5.709 -7.235 1.00 88.44 86 TYR A CA 1
ATOM 709 C C . TYR A 1 86 ? -14.159 6.027 -6.207 1.00 88.44 86 TYR A C 1
ATOM 711 O O . TYR A 1 86 ? -14.224 5.468 -5.108 1.00 88.44 86 TYR A O 1
ATOM 719 N N . ARG A 1 87 ? -15.067 6.920 -6.596 1.00 82.31 87 ARG A N 1
ATOM 720 C CA . ARG A 1 87 ? -16.255 7.297 -5.830 1.00 82.31 87 ARG A CA 1
ATOM 721 C C . ARG A 1 87 ? -17.481 7.145 -6.702 1.00 82.31 87 ARG A C 1
ATOM 723 O O . ARG A 1 87 ? -17.504 7.617 -7.837 1.00 82.31 87 ARG A O 1
ATOM 730 N N . LYS A 1 88 ? -18.525 6.523 -6.162 1.00 77.62 88 LYS A N 1
ATOM 731 C CA . LYS A 1 88 ? -19.805 6.442 -6.854 1.00 77.62 88 LYS A CA 1
ATOM 732 C C . LYS A 1 88 ? -20.444 7.824 -6.842 1.00 77.62 88 LYS A C 1
ATOM 734 O O . LYS A 1 88 ? -20.824 8.346 -5.794 1.00 77.62 88 LYS A O 1
ATOM 739 N N . GLN A 1 89 ? -20.546 8.428 -8.018 1.00 66.38 89 GLN A N 1
ATOM 740 C CA . GLN A 1 89 ? -21.179 9.728 -8.165 1.00 66.38 89 GLN A CA 1
ATOM 741 C C . GLN A 1 89 ? -22.678 9.599 -7.857 1.00 66.38 89 GLN A C 1
ATOM 743 O O . GLN A 1 89 ? -23.368 8.745 -8.418 1.00 66.38 89 GLN A O 1
ATOM 748 N N . LYS A 1 90 ? -23.196 10.438 -6.950 1.00 60.62 90 LYS A N 1
ATOM 749 C CA . LYS A 1 90 ? -24.645 10.566 -6.740 1.00 60.62 90 LYS A CA 1
ATOM 750 C C . LYS A 1 90 ? -25.245 11.143 -8.025 1.00 60.62 90 LYS A C 1
ATOM 752 O O . LYS A 1 90 ? -25.063 12.324 -8.313 1.00 60.62 90 LYS A O 1
ATOM 757 N N . VAL A 1 91 ? -25.944 10.316 -8.798 1.00 59.38 91 VAL A N 1
ATOM 758 C CA . VAL A 1 91 ? -26.753 10.776 -9.933 1.00 59.38 91 VAL A CA 1
ATOM 759 C C . VAL A 1 91 ? -27.938 11.552 -9.350 1.00 59.38 91 VAL A C 1
ATOM 761 O O . VAL A 1 91 ? -28.821 10.969 -8.730 1.00 59.38 91 VAL A O 1
ATOM 764 N N . LEU A 1 92 ? -27.905 12.884 -9.451 1.00 62.25 92 LEU A N 1
ATOM 765 C CA . LEU A 1 92 ? -28.934 13.774 -8.886 1.00 62.25 92 LEU A CA 1
ATOM 766 C C . LEU A 1 92 ? -30.160 13.929 -9.799 1.00 62.25 92 LEU A C 1
ATOM 768 O O . LEU A 1 92 ? -31.202 14.393 -9.342 1.00 62.25 92 LEU A O 1
ATOM 772 N N . VAL A 1 93 ? -30.037 13.552 -11.074 1.00 62.97 93 VAL A N 1
ATOM 773 C CA . VAL A 1 93 ? -31.112 13.584 -12.071 1.00 62.97 93 VAL A CA 1
ATOM 774 C C . VAL A 1 93 ? -31.038 12.288 -12.873 1.00 62.97 93 VAL A C 1
ATOM 776 O O . VAL A 1 93 ? -30.017 12.011 -13.496 1.00 62.97 93 VAL A O 1
ATOM 779 N N . GLU A 1 94 ? -32.098 11.488 -12.807 1.00 54.59 94 GLU A N 1
ATOM 780 C CA . GLU A 1 94 ? -32.243 10.217 -13.521 1.00 54.59 94 GLU A CA 1
ATOM 781 C C . GLU A 1 94 ? -33.238 10.425 -14.671 1.00 54.59 94 GLU A C 1
ATOM 783 O O . GLU A 1 94 ? -34.375 10.847 -14.444 1.00 54.59 94 GLU A O 1
ATOM 788 N N . ASP A 1 95 ? -32.803 10.182 -15.909 1.00 56.56 95 ASP A N 1
ATOM 789 C CA . ASP A 1 95 ? -33.681 10.247 -17.077 1.00 56.56 95 ASP A CA 1
ATOM 790 C C . ASP A 1 95 ? -34.655 9.063 -17.059 1.00 56.56 95 ASP A C 1
ATOM 792 O O . ASP A 1 95 ? -34.246 7.904 -17.007 1.00 56.56 95 ASP A O 1
ATOM 796 N N . VAL A 1 96 ? -35.955 9.355 -17.160 1.00 61.75 96 VAL A N 1
ATOM 797 C CA . VAL A 1 96 ? -37.062 8.380 -17.039 1.00 61.75 96 VAL A CA 1
ATOM 798 C C . VAL A 1 96 ? -36.993 7.250 -18.086 1.00 61.75 96 VAL A C 1
ATOM 800 O O . VAL A 1 96 ? -37.597 6.196 -17.897 1.00 61.75 96 VAL A O 1
ATOM 803 N N . GLU A 1 97 ? -36.240 7.439 -19.174 1.00 59.75 97 GLU A N 1
ATOM 804 C CA . GLU A 1 97 ? -36.141 6.498 -20.299 1.00 59.75 97 GLU A CA 1
ATOM 805 C C . GLU A 1 97 ? -34.804 5.732 -20.373 1.00 59.75 97 GLU A C 1
ATOM 807 O O . GLU A 1 97 ? -34.726 4.736 -21.089 1.00 59.75 97 GLU A O 1
ATOM 812 N N . ASN A 1 98 ? -33.779 6.114 -19.598 1.00 48.78 98 ASN A N 1
ATOM 813 C CA . ASN A 1 98 ? -32.461 5.464 -19.595 1.00 48.78 98 ASN A CA 1
ATOM 814 C C . ASN A 1 98 ? -32.197 4.758 -18.257 1.00 48.78 98 ASN A C 1
ATOM 816 O O . ASN A 1 98 ? -31.384 5.182 -17.435 1.00 48.78 98 ASN A O 1
ATOM 820 N N . ASN A 1 99 ? -32.842 3.606 -18.077 1.00 47.06 99 ASN A N 1
ATOM 821 C CA . ASN A 1 99 ? -32.626 2.692 -16.944 1.00 47.06 99 ASN A CA 1
ATOM 822 C C . ASN A 1 99 ? -31.244 1.984 -16.966 1.00 47.06 99 ASN A C 1
ATOM 824 O O . ASN A 1 99 ? -31.015 1.034 -16.219 1.00 47.06 99 ASN A O 1
ATOM 828 N N . GLU A 1 100 ? -30.327 2.433 -17.829 1.00 47.12 100 GLU A N 1
ATOM 829 C CA . GLU A 1 100 ? -28.958 1.931 -17.986 1.00 47.12 100 GLU A CA 1
ATOM 830 C C . GLU A 1 100 ? -27.927 3.071 -17.994 1.00 47.12 100 GLU A C 1
ATOM 832 O O . GLU A 1 100 ? -26.921 3.021 -18.700 1.00 47.12 100 GLU A O 1
ATOM 837 N N . SER A 1 101 ? -28.135 4.120 -17.193 1.00 49.38 101 SER A N 1
ATOM 838 C CA . SER A 1 101 ? -27.008 4.972 -16.804 1.00 49.38 101 SER A CA 1
ATOM 839 C C . SER A 1 101 ? -26.009 4.085 -16.054 1.00 49.38 101 SER A C 1
ATOM 841 O O . SER A 1 101 ? -26.253 3.630 -14.938 1.00 49.38 101 SER A O 1
ATOM 843 N N . THR A 1 102 ? -24.928 3.740 -16.751 1.00 48.31 102 THR A N 1
ATOM 844 C CA . THR A 1 102 ? -23.862 2.809 -16.373 1.00 48.31 102 THR A CA 1
ATOM 845 C C . THR A 1 102 ? -23.500 2.935 -14.895 1.00 48.31 102 THR A C 1
ATOM 847 O O . THR A 1 102 ? -22.709 3.794 -14.503 1.00 48.31 102 THR A O 1
ATOM 850 N N . LYS A 1 103 ? -24.083 2.068 -14.058 1.00 56.09 103 LYS A N 1
ATOM 851 C CA . LYS A 1 103 ? -23.685 1.888 -12.662 1.00 56.09 103 LYS A CA 1
ATOM 852 C C . LYS A 1 103 ? -22.272 1.330 -12.684 1.00 56.09 103 LYS A C 1
ATOM 854 O O . LYS A 1 103 ? -22.086 0.123 -12.800 1.00 56.09 103 LYS A O 1
ATOM 859 N N . PHE A 1 104 ? -21.285 2.214 -12.639 1.00 63.38 104 PHE A N 1
ATOM 860 C CA .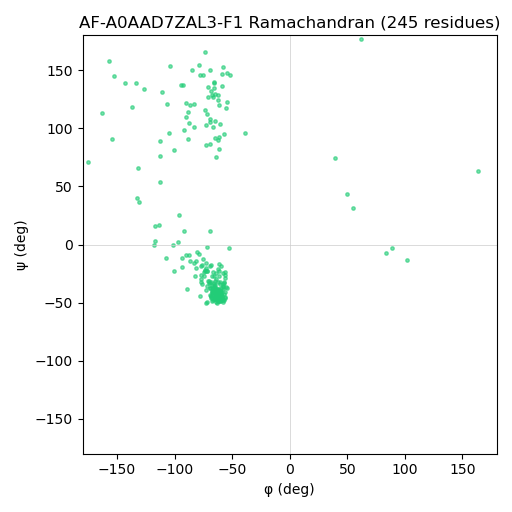 PHE A 1 104 ? -19.893 1.818 -12.534 1.00 63.38 104 PHE A CA 1
ATOM 861 C C . PHE A 1 104 ? -19.738 0.919 -11.304 1.00 63.38 104 PHE A C 1
ATOM 863 O O . PHE A 1 104 ? -20.054 1.327 -10.181 1.00 63.38 104 PHE A O 1
ATOM 870 N N . ASN A 1 105 ? -19.342 -0.332 -11.531 1.00 78.81 105 ASN A N 1
ATOM 871 C CA . ASN A 1 105 ? -19.278 -1.329 -10.477 1.00 78.81 105 ASN A CA 1
ATOM 872 C C . ASN A 1 105 ? -17.908 -1.266 -9.796 1.00 78.81 105 ASN A C 1
ATOM 874 O O . ASN A 1 105 ? -16.976 -1.951 -10.210 1.00 78.81 105 ASN A O 1
ATOM 878 N N . TYR A 1 106 ? -17.799 -0.454 -8.741 1.00 82.12 106 TYR A N 1
ATOM 879 C CA . TYR A 1 106 ? -16.576 -0.359 -7.939 1.00 82.12 106 TYR A CA 1
ATOM 880 C C . TYR A 1 106 ? -16.136 -1.720 -7.373 1.00 82.12 106 TYR A C 1
ATOM 882 O O . TYR A 1 106 ? -14.946 -1.935 -7.166 1.00 82.12 106 TYR A O 1
ATOM 890 N N . GLU A 1 107 ? -17.062 -2.665 -7.173 1.00 85.62 107 GLU A N 1
ATOM 891 C CA . GLU A 1 107 ? -16.745 -4.005 -6.671 1.00 85.62 107 GLU A CA 1
ATOM 892 C C . GLU A 1 107 ? -15.890 -4.809 -7.657 1.00 85.62 107 GLU A C 1
ATOM 894 O O . GLU A 1 107 ? -15.125 -5.664 -7.227 1.00 85.62 107 GLU A O 1
ATOM 899 N N . ALA A 1 108 ? -15.987 -4.529 -8.962 1.00 86.19 108 ALA A N 1
ATOM 900 C CA . ALA A 1 108 ? -15.208 -5.224 -9.986 1.00 86.19 108 ALA A CA 1
ATOM 901 C C . ALA A 1 108 ? -13.729 -4.801 -10.008 1.00 86.19 108 ALA A C 1
ATOM 903 O O . ALA A 1 108 ? -12.889 -5.560 -10.483 1.00 86.19 108 ALA A O 1
ATOM 904 N N . LEU A 1 109 ? -13.417 -3.603 -9.506 1.00 85.75 109 LEU A N 1
ATOM 905 C CA . LEU A 1 109 ? -12.051 -3.069 -9.435 1.00 85.75 109 LEU A CA 1
ATOM 906 C C . LEU A 1 109 ? -11.372 -3.361 -8.099 1.00 85.75 109 LEU A C 1
ATOM 908 O O . LEU A 1 109 ? -10.153 -3.256 -7.983 1.00 85.75 109 LEU A O 1
ATOM 912 N N . CYS A 1 110 ? -12.162 -3.674 -7.075 1.00 90.56 110 CYS A N 1
ATOM 913 C CA . CYS A 1 110 ? -11.648 -3.918 -5.742 1.00 90.56 110 CYS A CA 1
ATOM 914 C C . CYS A 1 110 ? -11.181 -5.370 -5.588 1.00 90.56 110 CYS A C 1
ATOM 916 O O . CYS A 1 110 ? -11.774 -6.283 -6.170 1.00 90.56 110 CYS A O 1
ATOM 918 N N . PRO A 1 111 ? -10.182 -5.612 -4.727 1.00 91.94 111 PRO A N 1
ATOM 919 C CA . PRO A 1 111 ? -9.841 -6.957 -4.307 1.00 91.94 111 PRO A CA 1
ATOM 920 C C . PRO A 1 111 ? -11.047 -7.715 -3.734 1.00 91.94 111 PRO A C 1
ATOM 922 O O . PRO A 1 111 ? -11.918 -7.116 -3.087 1.00 91.94 111 PRO A O 1
ATOM 925 N N . PRO A 1 112 ? -11.107 -9.045 -3.923 1.00 90.38 112 PRO A N 1
ATOM 926 C CA . PRO A 1 112 ? -12.219 -9.845 -3.442 1.00 90.38 112 PRO A CA 1
ATOM 927 C C . PRO A 1 112 ? -12.284 -9.828 -1.912 1.00 90.38 112 PRO A C 1
ATOM 929 O O . PRO A 1 112 ? -11.313 -10.133 -1.218 1.00 90.38 112 PRO A O 1
ATOM 932 N N . LEU A 1 113 ? -13.471 -9.534 -1.379 1.00 91.50 113 LEU A N 1
ATOM 933 C CA . LEU A 1 113 ? -13.710 -9.563 0.059 1.00 91.50 113 LEU A CA 1
ATOM 934 C C . LEU A 1 113 ? -13.599 -10.981 0.620 1.00 91.50 113 LEU A C 1
ATOM 936 O O . LEU A 1 113 ? -14.131 -11.949 0.061 1.00 91.50 113 LEU A O 1
ATOM 940 N N . ASN A 1 114 ? -12.979 -11.093 1.793 1.00 88.50 114 ASN A N 1
ATOM 941 C CA . ASN A 1 114 ? -12.998 -12.335 2.544 1.00 88.50 114 ASN A CA 1
ATOM 942 C C . ASN A 1 114 ? -14.427 -12.617 3.042 1.00 88.50 114 ASN A C 1
ATOM 944 O O . ASN A 1 114 ? -15.072 -11.773 3.662 1.00 88.50 114 ASN A O 1
ATOM 948 N N . LYS A 1 115 ? -14.931 -13.827 2.780 1.00 85.00 115 LYS A N 1
ATOM 949 C CA . LYS A 1 115 ? -16.300 -14.233 3.141 1.00 85.00 115 LYS A CA 1
ATOM 950 C C . LYS A 1 115 ? -16.460 -14.560 4.630 1.00 85.00 115 LYS A C 1
ATOM 952 O O . LYS A 1 115 ? -17.582 -14.573 5.126 1.00 85.00 115 LYS A O 1
ATOM 957 N N . ASN A 1 116 ? -15.360 -14.815 5.340 1.00 83.38 116 ASN A N 1
ATOM 958 C CA . ASN A 1 116 ? -15.361 -15.318 6.715 1.00 83.38 116 ASN A CA 1
ATOM 959 C C . ASN A 1 116 ? -14.812 -14.285 7.711 1.00 83.38 116 ASN A C 1
ATOM 961 O O . ASN A 1 116 ? -13.886 -14.570 8.470 1.00 83.38 116 ASN A O 1
ATOM 965 N N . ILE A 1 117 ? -15.377 -13.077 7.717 1.00 85.62 117 ILE A N 1
ATOM 966 C CA . ILE A 1 117 ? -14.995 -12.032 8.674 1.00 85.62 117 ILE A CA 1
ATOM 967 C C . ILE A 1 117 ? -15.839 -12.193 9.941 1.00 85.62 117 ILE A C 1
ATOM 969 O O . ILE A 1 117 ? -17.029 -11.878 9.962 1.00 85.62 117 ILE A O 1
ATOM 973 N N . LEU A 1 118 ? -15.220 -12.712 11.000 1.00 85.19 118 LEU A N 1
ATOM 974 C CA . LEU A 1 118 ? -15.855 -12.852 12.311 1.00 85.19 118 LEU A CA 1
ATOM 975 C C . LEU A 1 118 ? -15.941 -11.496 13.019 1.00 85.19 118 LEU A C 1
ATOM 977 O O . LEU A 1 118 ? -15.038 -10.664 12.916 1.00 85.19 118 LEU A O 1
ATOM 981 N N . SER A 1 119 ? -17.002 -11.280 13.798 1.00 84.50 119 SER A N 1
ATOM 982 C CA . SER A 1 119 ? -17.084 -10.092 14.647 1.00 84.50 119 SER A CA 1
ATOM 983 C C . SER A 1 119 ? -16.069 -10.177 15.790 1.00 84.50 119 SER A C 1
ATOM 985 O O . SER A 1 119 ? -15.780 -11.253 16.314 1.00 84.50 119 SER A O 1
ATOM 987 N N . LEU A 1 120 ? -15.571 -9.032 16.267 1.00 83.19 120 LEU A N 1
ATOM 988 C CA . LEU A 1 120 ? -14.634 -9.007 17.401 1.00 83.19 120 LEU A CA 1
ATOM 989 C C . LEU A 1 120 ? -15.202 -9.689 18.656 1.00 83.19 120 LEU A C 1
ATOM 991 O O . LEU A 1 120 ? -14.460 -10.335 19.390 1.00 83.19 120 LEU A O 1
ATOM 995 N N . SER A 1 121 ? -16.519 -9.606 18.866 1.00 85.81 121 SER A N 1
ATOM 996 C CA . SER A 1 121 ? -17.225 -10.287 19.960 1.00 85.81 121 SER A CA 1
ATOM 997 C C . SER A 1 121 ? -17.231 -11.816 19.846 1.00 85.81 121 SER A C 1
ATOM 999 O O . SER A 1 121 ? -17.383 -12.497 20.857 1.00 85.81 121 SER A O 1
ATOM 1001 N N . GLN A 1 122 ? -17.073 -12.364 18.637 1.00 88.50 122 GLN A N 1
ATOM 1002 C CA . GLN A 1 122 ? -16.926 -13.805 18.411 1.00 88.50 122 GLN A CA 1
ATOM 1003 C C . GLN A 1 122 ? -15.486 -14.278 18.643 1.00 88.50 122 GLN A C 1
ATOM 1005 O O . GLN A 1 122 ? -15.280 -15.437 18.993 1.00 88.50 122 GLN A O 1
ATOM 1010 N N . ILE A 1 123 ? -14.501 -13.392 18.465 1.00 86.06 123 ILE A N 1
ATOM 1011 C CA . ILE A 1 123 ? -13.070 -13.716 18.569 1.00 86.06 123 ILE A CA 1
ATOM 1012 C C . ILE A 1 123 ? -12.563 -13.538 20.008 1.00 86.06 123 ILE A C 1
ATOM 1014 O O . ILE A 1 123 ? -11.757 -14.332 20.489 1.00 86.06 123 ILE A O 1
ATOM 1018 N N . SER A 1 124 ? -13.037 -12.511 20.720 1.00 85.19 124 SER A N 1
ATOM 1019 C CA . SER A 1 124 ? -12.577 -12.172 22.068 1.00 85.19 124 SER A CA 1
ATOM 1020 C C . SER A 1 124 ? -13.739 -11.904 23.018 1.00 85.19 124 SER A C 1
ATOM 1022 O O . SER A 1 124 ? -14.705 -11.222 22.683 1.00 85.19 124 SER A O 1
ATOM 1024 N N . LYS A 1 125 ? -13.608 -12.400 24.254 1.00 87.00 125 LYS A N 1
ATOM 1025 C CA . LYS A 1 125 ? -14.527 -12.095 25.365 1.00 87.00 125 LYS A CA 1
ATOM 1026 C C . LYS A 1 125 ? -14.210 -10.759 26.044 1.00 87.00 125 LYS A C 1
ATOM 1028 O O . LYS A 1 125 ? -15.016 -10.269 26.829 1.00 87.00 125 LYS A O 1
ATOM 1033 N N . THR A 1 126 ? -13.033 -10.199 25.779 1.00 89.00 126 THR A N 1
ATOM 1034 C CA . THR A 1 126 ? -12.567 -8.943 26.370 1.00 89.00 126 THR A CA 1
ATOM 1035 C C . THR A 1 126 ? -12.945 -7.786 25.460 1.00 89.00 126 THR A C 1
ATOM 1037 O O . THR A 1 126 ? -12.758 -7.874 24.245 1.00 89.00 126 THR A O 1
ATOM 1040 N N . THR A 1 127 ? -13.431 -6.689 26.045 1.00 87.25 127 THR A N 1
ATOM 1041 C CA . THR A 1 127 ? -13.707 -5.450 25.310 1.00 87.25 127 THR A CA 1
ATOM 1042 C C . THR A 1 127 ? -12.451 -5.002 24.554 1.00 87.25 127 THR A C 1
ATOM 1044 O O . THR A 1 127 ? -11.411 -4.807 25.192 1.00 87.25 127 THR A O 1
ATOM 1047 N N . PRO A 1 128 ? -12.515 -4.841 23.219 1.00 87.19 128 PRO A N 1
ATOM 1048 C CA . PRO A 1 128 ? -11.383 -4.360 22.441 1.00 87.19 128 PRO A CA 1
ATOM 1049 C C . PRO A 1 128 ? -10.925 -2.980 22.914 1.00 87.19 128 PRO A C 1
ATOM 1051 O O . PRO A 1 128 ? -11.738 -2.147 23.320 1.00 87.19 128 PRO A O 1
ATOM 1054 N N . SER A 1 129 ? -9.620 -2.727 22.832 1.00 90.12 129 SER A N 1
ATOM 1055 C CA . SER A 1 129 ? -9.067 -1.409 23.137 1.00 90.12 129 SER A CA 1
ATOM 1056 C C . SER A 1 129 ? -9.688 -0.343 22.221 1.00 90.12 129 SER A C 1
ATOM 1058 O O . SER A 1 129 ? -9.758 -0.569 21.009 1.00 90.12 129 SER A O 1
ATOM 1060 N N . PRO A 1 130 ? -10.071 0.841 22.739 1.00 90.94 130 PRO A N 1
ATOM 1061 C CA . PRO A 1 130 ? -10.585 1.937 21.908 1.00 90.94 130 PRO A CA 1
ATOM 1062 C C . PRO A 1 130 ? -9.561 2.431 20.871 1.00 90.94 130 PRO A C 1
ATOM 1064 O O . PRO A 1 130 ? -9.930 3.084 19.893 1.00 90.94 130 PRO A O 1
ATOM 1067 N N . ASN A 1 131 ? -8.288 2.084 21.069 1.00 93.94 131 ASN A N 1
ATOM 1068 C CA . ASN A 1 131 ? -7.160 2.473 20.235 1.00 93.94 131 ASN A CA 1
ATOM 1069 C C . ASN A 1 131 ? -6.912 1.529 19.048 1.00 93.94 131 ASN A C 1
ATOM 1071 O O . ASN A 1 131 ? -6.139 1.862 18.154 1.00 93.94 131 ASN A O 1
ATOM 1075 N N . VAL A 1 132 ? -7.597 0.379 18.980 1.00 92.19 132 VAL A N 1
ATOM 1076 C CA . VAL A 1 132 ? -7.391 -0.613 17.906 1.00 92.19 132 VAL A CA 1
ATOM 1077 C C . VAL A 1 132 ? -7.608 -0.027 16.507 1.00 92.19 132 VAL A C 1
ATOM 1079 O O . VAL A 1 132 ? -6.915 -0.390 15.563 1.00 92.19 132 VAL A O 1
ATOM 1082 N N . LYS A 1 133 ? -8.519 0.943 16.377 1.00 94.00 133 LYS A N 1
ATOM 1083 C CA . LYS A 1 133 ? -8.781 1.648 15.116 1.00 94.00 133 LYS A CA 1
ATOM 1084 C C . LYS A 1 133 ? -7.555 2.396 14.582 1.00 94.00 133 LYS A C 1
ATOM 1086 O O . LYS A 1 133 ? -7.368 2.449 13.375 1.00 94.00 133 LYS A O 1
ATOM 1091 N N . TYR A 1 134 ? -6.703 2.936 15.454 1.00 97.19 134 TYR A N 1
ATOM 1092 C CA . TYR A 1 134 ? -5.492 3.648 15.036 1.00 97.19 134 TYR A CA 1
ATOM 1093 C C . TYR A 1 134 ? -4.390 2.679 14.611 1.00 97.19 134 TYR A C 1
ATOM 1095 O O . TYR A 1 134 ? -3.658 2.958 13.669 1.00 97.19 134 TYR A O 1
ATOM 1103 N N . ASN A 1 135 ? -4.333 1.500 15.235 1.00 95.38 135 ASN A N 1
ATOM 1104 C CA . ASN A 1 135 ? -3.459 0.417 14.791 1.00 95.38 135 ASN A CA 1
ATOM 1105 C C . ASN A 1 135 ? -3.855 -0.068 13.390 1.00 95.38 135 ASN A C 1
ATOM 1107 O O . ASN A 1 135 ? -2.996 -0.214 12.530 1.00 95.38 135 ASN A O 1
ATOM 1111 N N . ILE A 1 136 ? -5.159 -0.224 13.131 1.00 95.88 136 ILE A N 1
ATOM 1112 C CA . ILE A 1 136 ? -5.669 -0.552 11.791 1.00 95.88 136 ILE A CA 1
ATOM 1113 C C . ILE A 1 136 ? -5.265 0.531 10.779 1.00 95.88 136 ILE A C 1
ATOM 1115 O O . ILE A 1 136 ? -4.798 0.197 9.698 1.00 95.88 136 ILE A O 1
ATOM 1119 N N . ILE A 1 137 ? -5.372 1.817 11.132 1.00 97.94 137 ILE A N 1
ATOM 1120 C CA . ILE A 1 137 ? -4.931 2.923 10.264 1.00 97.94 137 ILE A CA 1
ATOM 1121 C C . ILE A 1 137 ? -3.428 2.841 9.954 1.00 97.94 137 ILE A C 1
ATOM 1123 O O . ILE A 1 137 ? -3.045 3.049 8.807 1.00 97.94 137 ILE A O 1
ATOM 1127 N N . ASN A 1 138 ? -2.583 2.503 10.933 1.00 98.31 138 ASN A N 1
ATOM 1128 C CA . ASN A 1 138 ? -1.148 2.307 10.702 1.00 98.31 138 ASN A CA 1
ATOM 1129 C C . ASN A 1 138 ? -0.883 1.179 9.687 1.00 98.31 138 ASN A C 1
ATOM 1131 O O . ASN A 1 138 ? -0.097 1.360 8.760 1.00 98.31 138 ASN A O 1
ATOM 1135 N N . VAL A 1 139 ? -1.577 0.045 9.822 1.00 98.25 139 VAL A N 1
ATOM 1136 C CA . VAL A 1 139 ? -1.462 -1.084 8.882 1.00 98.25 139 VAL A CA 1
ATOM 1137 C C . VAL A 1 139 ? -1.942 -0.699 7.480 1.00 98.25 139 VAL A C 1
ATOM 1139 O O . VAL A 1 139 ? -1.277 -1.011 6.495 1.00 98.25 139 VAL A O 1
ATOM 1142 N N . LEU A 1 140 ? -3.061 0.022 7.377 1.00 98.25 140 LEU A N 1
ATOM 1143 C CA . LEU A 1 140 ? -3.578 0.501 6.093 1.00 98.25 140 LEU A CA 1
ATOM 1144 C C . LEU A 1 140 ? -2.616 1.474 5.415 1.00 98.25 140 LEU A C 1
ATOM 1146 O O . LEU A 1 140 ? -2.450 1.395 4.203 1.00 98.25 140 LEU A O 1
ATOM 1150 N N . ALA A 1 141 ? -1.985 2.376 6.173 1.00 98.19 141 ALA A N 1
ATOM 1151 C CA . ALA A 1 141 ? -1.017 3.328 5.633 1.00 98.19 141 ALA A CA 1
ATOM 1152 C C . ALA A 1 141 ? 0.187 2.595 5.030 1.00 98.19 141 ALA A C 1
ATOM 1154 O O . ALA A 1 141 ? 0.558 2.871 3.891 1.00 98.19 141 ALA A O 1
ATOM 1155 N N . ALA A 1 142 ? 0.722 1.597 5.740 1.00 98.19 142 ALA A N 1
ATOM 1156 C CA . ALA A 1 142 ? 1.793 0.749 5.225 1.00 98.19 142 ALA A CA 1
ATOM 1157 C C . ALA A 1 142 ? 1.372 -0.002 3.948 1.00 98.19 142 ALA A C 1
ATOM 1159 O O . ALA A 1 142 ? 2.128 -0.044 2.978 1.00 98.19 142 ALA A O 1
ATOM 1160 N N . TYR A 1 143 ? 0.151 -0.541 3.910 1.00 98.38 143 TYR A N 1
ATOM 1161 C CA . TYR A 1 143 ? -0.392 -1.208 2.724 1.00 98.38 143 TYR A CA 1
ATOM 1162 C C . TYR A 1 143 ? -0.569 -0.262 1.527 1.00 98.38 143 TYR A C 1
ATOM 1164 O O . TYR A 1 143 ? -0.088 -0.580 0.444 1.00 98.38 143 TYR A O 1
ATOM 1172 N N . CYS A 1 144 ? -1.194 0.908 1.707 1.00 97.94 144 CYS A N 1
ATOM 1173 C CA . CYS A 1 144 ? -1.411 1.865 0.613 1.00 97.94 144 CYS A CA 1
ATOM 1174 C C . CYS A 1 144 ? -0.078 2.337 0.023 1.00 97.94 144 CYS A C 1
ATOM 1176 O O . CYS A 1 144 ? 0.071 2.395 -1.197 1.00 97.94 144 CYS A O 1
ATOM 1178 N N . TYR A 1 145 ? 0.910 2.603 0.887 1.00 97.56 145 TYR A N 1
ATOM 1179 C CA . TYR A 1 145 ? 2.262 2.931 0.448 1.00 97.56 145 TYR A CA 1
ATOM 1180 C C . TYR A 1 145 ? 2.874 1.788 -0.369 1.00 97.56 145 TYR A C 1
ATOM 1182 O O . TYR A 1 145 ? 3.379 2.019 -1.461 1.00 97.56 145 TYR A O 1
ATOM 1190 N N . THR A 1 146 ? 2.795 0.552 0.130 1.00 97.25 146 THR A N 1
ATOM 1191 C CA . THR A 1 146 ? 3.372 -0.629 -0.535 1.00 97.25 146 THR A CA 1
ATOM 1192 C C . THR A 1 146 ? 2.737 -0.883 -1.901 1.00 97.25 146 THR A C 1
ATOM 1194 O O . THR A 1 146 ? 3.442 -1.095 -2.882 1.00 97.25 146 THR A O 1
ATOM 1197 N N . ALA A 1 147 ? 1.410 -0.815 -1.991 1.00 97.06 147 ALA A N 1
ATOM 1198 C CA . ALA A 1 147 ? 0.697 -0.995 -3.249 1.00 97.06 147 ALA A CA 1
ATOM 1199 C C . ALA A 1 147 ? 1.085 0.078 -4.281 1.00 97.06 147 ALA A C 1
ATOM 1201 O O . ALA A 1 147 ? 1.294 -0.243 -5.447 1.00 97.06 147 ALA A O 1
ATOM 1202 N N . ARG A 1 148 ? 1.260 1.341 -3.862 1.00 94.62 148 ARG A N 1
ATOM 1203 C CA . ARG A 1 148 ? 1.784 2.397 -4.745 1.00 94.62 148 ARG A CA 1
ATOM 1204 C C . ARG A 1 148 ? 3.239 2.181 -5.131 1.00 94.62 148 ARG A C 1
ATOM 1206 O O . ARG A 1 148 ? 3.584 2.402 -6.285 1.00 94.62 148 ARG A O 1
ATOM 1213 N N . PHE A 1 149 ? 4.068 1.742 -4.190 1.00 93.56 149 PHE A N 1
ATOM 1214 C CA . PHE A 1 149 ? 5.478 1.451 -4.428 1.00 93.56 149 PHE A CA 1
ATOM 1215 C C . PHE A 1 149 ? 5.658 0.398 -5.530 1.00 93.56 149 PHE A C 1
ATOM 1217 O O . PHE A 1 149 ? 6.524 0.550 -6.384 1.00 93.56 149 PHE A O 1
ATOM 1224 N N . PHE A 1 150 ? 4.786 -0.613 -5.570 1.00 93.81 150 PHE A N 1
ATOM 1225 C CA . PHE A 1 150 ? 4.753 -1.619 -6.637 1.00 93.81 150 PHE A CA 1
ATOM 1226 C C . PHE A 1 150 ? 3.812 -1.282 -7.796 1.00 93.81 150 PHE A C 1
ATOM 1228 O O . PHE A 1 150 ? 3.535 -2.151 -8.616 1.00 93.81 150 PHE A O 1
ATOM 1235 N N . ASN A 1 151 ? 3.299 -0.052 -7.878 1.00 93.44 151 ASN A N 1
ATOM 1236 C CA . ASN A 1 151 ? 2.392 0.373 -8.943 1.00 93.44 151 ASN A CA 1
ATOM 1237 C C . ASN A 1 151 ? 1.213 -0.607 -9.157 1.00 93.44 151 ASN A C 1
ATOM 1239 O O . ASN A 1 151 ? 0.898 -0.978 -10.282 1.00 93.44 151 ASN A O 1
ATOM 1243 N N . GLY A 1 152 ? 0.601 -1.078 -8.065 1.00 94.56 152 GLY A N 1
ATOM 1244 C CA . GLY A 1 152 ? -0.531 -2.013 -8.075 1.00 94.56 152 GLY A CA 1
ATOM 1245 C C . GLY A 1 152 ? -0.169 -3.497 -8.193 1.00 94.56 152 GLY A C 1
ATOM 1246 O O . GLY A 1 152 ? -1.040 -4.344 -8.017 1.00 94.56 152 GLY A O 1
ATOM 1247 N N . GLU A 1 153 ? 1.103 -3.826 -8.426 1.00 93.75 153 GLU A N 1
ATOM 1248 C CA . GLU A 1 153 ? 1.591 -5.193 -8.660 1.00 93.75 153 GLU A CA 1
ATOM 1249 C C . GLU A 1 153 ? 2.141 -5.865 -7.390 1.00 93.75 153 GLU A C 1
ATOM 1251 O O . GLU A 1 153 ? 2.967 -6.776 -7.447 1.00 93.75 153 GLU A O 1
ATOM 1256 N N . HIS A 1 154 ? 1.694 -5.449 -6.202 1.00 95.69 154 HIS A N 1
ATOM 1257 C CA . HIS A 1 154 ? 2.211 -5.973 -4.929 1.00 95.69 154 HIS A CA 1
ATOM 1258 C C . HIS A 1 154 ? 1.987 -7.486 -4.746 1.00 95.69 154 HIS A C 1
ATOM 1260 O O . HIS A 1 154 ? 2.742 -8.129 -4.017 1.00 95.69 154 HIS A O 1
ATOM 1266 N N . HIS A 1 155 ? 1.007 -8.079 -5.432 1.00 95.38 155 HIS A N 1
ATOM 1267 C CA . HIS A 1 155 ? 0.786 -9.533 -5.440 1.00 95.38 155 HIS A CA 1
ATOM 1268 C C . HIS A 1 155 ? 1.774 -10.319 -6.310 1.00 95.38 155 HIS A C 1
ATOM 1270 O O . HIS A 1 155 ? 1.910 -11.524 -6.115 1.00 95.38 155 HIS A O 1
ATOM 1276 N N . SER A 1 156 ? 2.475 -9.663 -7.236 1.00 93.94 156 SER A N 1
ATOM 1277 C CA . SER A 1 156 ? 3.480 -10.303 -8.094 1.00 93.94 156 SER A CA 1
ATOM 1278 C C . SER A 1 156 ? 4.764 -10.635 -7.316 1.00 93.94 156 SER A C 1
ATOM 1280 O O . SER A 1 156 ? 5.498 -11.548 -7.683 1.00 93.94 156 SER A O 1
ATOM 1282 N N . VAL A 1 157 ? 4.995 -9.948 -6.191 1.00 94.31 157 VAL A N 1
ATOM 1283 C CA . VAL A 1 157 ? 6.127 -10.146 -5.267 1.00 94.31 157 VAL A CA 1
ATOM 1284 C C . VAL A 1 157 ? 5.636 -10.219 -3.812 1.00 94.31 157 VAL A C 1
ATOM 1286 O O . VAL A 1 157 ? 5.884 -9.327 -2.998 1.00 94.31 157 VAL A O 1
ATOM 1289 N N . PRO A 1 158 ? 4.868 -11.262 -3.444 1.00 95.94 158 PRO A N 1
ATOM 1290 C CA . PRO A 1 158 ? 4.111 -11.266 -2.195 1.00 95.94 158 PRO A CA 1
ATOM 1291 C C . PRO A 1 158 ? 5.006 -11.266 -0.948 1.00 95.94 158 PRO A C 1
ATOM 1293 O O . PRO A 1 158 ? 4.638 -10.665 0.066 1.00 95.94 158 PRO A O 1
ATOM 1296 N N . SER A 1 159 ? 6.183 -11.900 -1.010 1.00 95.69 159 SER A N 1
ATOM 1297 C CA . SER A 1 159 ? 7.143 -11.955 0.102 1.00 95.69 159 SER A CA 1
ATOM 1298 C C . SER A 1 159 ? 7.731 -10.572 0.394 1.00 95.69 159 SER A C 1
ATOM 1300 O O . SER A 1 159 ? 7.688 -10.088 1.528 1.00 95.69 159 SER A O 1
ATOM 1302 N N . GLU A 1 160 ? 8.194 -9.890 -0.649 1.00 95.06 160 GLU A N 1
ATOM 1303 C CA . GLU A 1 160 ? 8.779 -8.555 -0.602 1.00 95.06 160 GLU A CA 1
ATOM 1304 C C . GLU A 1 160 ? 7.733 -7.522 -0.179 1.00 95.06 160 GLU A C 1
ATOM 1306 O O . GLU A 1 160 ? 7.973 -6.750 0.750 1.00 95.06 160 GLU A O 1
ATOM 1311 N N . SER A 1 161 ? 6.537 -7.565 -0.771 1.00 96.75 161 SER A N 1
ATOM 1312 C CA . SER A 1 161 ? 5.417 -6.701 -0.387 1.00 96.75 161 SER A CA 1
ATOM 1313 C C . SER A 1 161 ? 5.034 -6.878 1.079 1.00 96.75 161 SER A C 1
ATOM 1315 O O . SER A 1 161 ? 4.864 -5.899 1.805 1.00 96.75 161 SER A O 1
ATOM 1317 N N . SER A 1 162 ? 4.956 -8.121 1.559 1.00 96.94 162 SER A N 1
ATOM 1318 C CA . SER A 1 162 ? 4.647 -8.393 2.966 1.00 96.94 162 SER A CA 1
ATOM 1319 C C . SER A 1 162 ? 5.744 -7.888 3.905 1.00 96.94 162 SER A C 1
ATOM 1321 O O . SER A 1 162 ? 5.444 -7.319 4.956 1.00 96.94 162 SER A O 1
ATOM 1323 N N . SER A 1 163 ? 7.010 -8.049 3.510 1.00 95.31 163 SER A N 1
ATOM 1324 C CA . SER A 1 163 ? 8.171 -7.535 4.240 1.00 95.31 163 SER A CA 1
ATOM 1325 C C . SER A 1 163 ? 8.160 -6.007 4.330 1.00 95.31 163 SER A C 1
ATOM 1327 O O . SER A 1 163 ? 8.396 -5.454 5.406 1.00 95.31 163 SER A O 1
ATOM 1329 N N . ILE A 1 164 ? 7.807 -5.309 3.246 1.00 96.44 164 ILE A N 1
ATOM 1330 C CA . ILE A 1 164 ? 7.662 -3.847 3.231 1.00 96.44 164 ILE A CA 1
ATOM 1331 C C . ILE A 1 164 ? 6.519 -3.407 4.149 1.00 96.44 164 ILE A C 1
ATOM 1333 O O . ILE A 1 164 ? 6.734 -2.538 4.992 1.00 96.44 164 ILE A O 1
ATOM 1337 N N . ILE A 1 165 ? 5.341 -4.039 4.084 1.00 97.56 165 ILE A N 1
ATOM 1338 C CA . ILE A 1 165 ? 4.221 -3.709 4.984 1.00 97.56 165 ILE A CA 1
ATOM 1339 C C . ILE A 1 165 ? 4.629 -3.892 6.451 1.00 97.56 165 ILE A C 1
ATOM 1341 O O . ILE A 1 165 ? 4.371 -3.014 7.277 1.00 97.56 165 ILE A O 1
ATOM 1345 N N . ALA A 1 166 ? 5.284 -5.008 6.784 1.00 96.19 166 ALA A N 1
ATOM 1346 C CA . ALA A 1 166 ? 5.763 -5.274 8.137 1.00 96.19 166 ALA A CA 1
ATOM 1347 C C . ALA A 1 166 ? 6.848 -4.277 8.568 1.00 96.19 166 ALA A C 1
ATOM 1349 O O . ALA A 1 166 ? 6.855 -3.833 9.711 1.00 96.19 166 ALA A O 1
ATOM 1350 N N . THR A 1 167 ? 7.736 -3.885 7.656 1.00 95.81 167 THR A N 1
ATOM 1351 C CA . THR A 1 167 ? 8.784 -2.896 7.925 1.00 95.81 167 THR A CA 1
ATOM 1352 C C . THR A 1 167 ? 8.187 -1.520 8.181 1.00 95.81 167 THR A C 1
ATOM 1354 O O . THR A 1 167 ? 8.583 -0.858 9.130 1.00 95.81 167 THR A O 1
ATOM 1357 N N . LEU A 1 168 ? 7.210 -1.091 7.391 1.00 97.06 168 LEU A N 1
ATOM 1358 C CA . LEU A 1 168 ? 6.602 0.231 7.514 1.00 97.06 168 LEU A CA 1
ATOM 1359 C C . LEU A 1 168 ? 5.608 0.337 8.681 1.00 97.06 168 LEU A C 1
ATOM 1361 O O . LEU A 1 168 ? 5.431 1.408 9.264 1.00 97.06 168 LEU A O 1
ATOM 1365 N N . SER A 1 169 ? 4.948 -0.764 9.045 1.00 97.75 169 SER A N 1
ATOM 1366 C CA . SER A 1 169 ? 3.984 -0.797 10.143 1.00 97.75 169 SER A CA 1
ATOM 1367 C C . SER A 1 169 ? 4.650 -1.179 11.464 1.00 97.75 169 SER A C 1
ATOM 1369 O O . SER A 1 169 ? 4.776 -2.356 11.803 1.00 97.75 169 SER A O 1
ATOM 1371 N N . SER A 1 170 ? 4.973 -0.183 12.293 1.00 96.38 170 SER A N 1
ATOM 1372 C CA . SER A 1 170 ? 5.449 -0.459 13.659 1.00 96.38 170 SER A CA 1
ATOM 1373 C C . SER A 1 170 ? 4.401 -1.185 14.525 1.00 96.38 170 SER A C 1
ATOM 1375 O O . SER A 1 170 ? 4.751 -1.858 15.496 1.00 96.38 170 SER A O 1
ATOM 1377 N N . ASN A 1 171 ? 3.107 -1.113 14.167 1.00 96.44 171 ASN A N 1
ATOM 1378 C CA . ASN A 1 171 ? 2.092 -1.934 14.821 1.00 96.44 171 ASN A CA 1
ATOM 1379 C C . ASN A 1 171 ? 2.314 -3.431 14.558 1.00 96.44 171 ASN A C 1
ATOM 1381 O O . ASN A 1 171 ? 2.255 -4.213 15.501 1.00 96.44 171 ASN A O 1
ATOM 1385 N N . LEU A 1 172 ? 2.585 -3.830 13.314 1.00 95.88 172 LEU A N 1
ATOM 1386 C CA . LEU A 1 172 ? 2.861 -5.233 12.991 1.00 95.88 172 LEU A CA 1
ATOM 1387 C C . LEU A 1 172 ? 4.238 -5.675 13.494 1.00 95.88 172 LEU A C 1
ATOM 1389 O O . LEU A 1 172 ? 4.370 -6.786 14.000 1.00 95.88 172 LEU A O 1
ATOM 1393 N N . ARG A 1 173 ? 5.244 -4.803 13.378 1.00 95.94 173 ARG A N 1
ATOM 1394 C CA . ARG A 1 173 ? 6.638 -5.100 13.734 1.00 95.94 173 ARG A CA 1
ATOM 1395 C C . ARG A 1 173 ? 6.871 -5.183 15.239 1.00 95.94 173 ARG A C 1
ATOM 1397 O O . ARG A 1 173 ? 7.430 -6.157 15.731 1.00 95.94 173 ARG A O 1
ATOM 1404 N N . ASP A 1 174 ? 6.414 -4.163 15.961 1.00 95.12 174 ASP A N 1
ATOM 1405 C CA . ASP A 1 174 ? 6.785 -3.910 17.356 1.00 95.12 174 ASP A CA 1
ATOM 1406 C C . ASP A 1 174 ? 5.581 -4.001 18.310 1.00 95.12 174 ASP A C 1
ATOM 1408 O O . ASP A 1 174 ? 5.707 -3.739 19.508 1.00 95.12 174 ASP A O 1
ATOM 1412 N N . ASN A 1 175 ? 4.392 -4.350 17.796 1.00 93.75 175 ASN A N 1
ATOM 1413 C CA . ASN A 1 175 ? 3.124 -4.306 18.533 1.00 93.75 175 ASN A CA 1
ATOM 1414 C C . ASN A 1 175 ? 2.844 -2.917 19.145 1.00 93.75 175 ASN A C 1
ATOM 1416 O O . ASN A 1 175 ? 2.223 -2.795 20.206 1.00 93.75 175 ASN A O 1
ATOM 1420 N N . HIS A 1 176 ? 3.318 -1.852 18.485 1.00 94.94 176 HIS A N 1
ATOM 1421 C CA . HIS A 1 176 ? 3.106 -0.483 18.938 1.00 94.94 176 HIS A CA 1
ATOM 1422 C C . HIS A 1 176 ? 1.619 -0.117 18.881 1.00 94.94 176 HIS A C 1
ATOM 1424 O O . HIS A 1 176 ? 0.913 -0.465 17.932 1.00 94.94 176 HIS A O 1
ATOM 1430 N N . THR A 1 177 ? 1.134 0.606 19.890 1.00 95.56 177 THR A N 1
ATOM 1431 C CA . THR A 1 177 ? -0.258 1.058 19.961 1.00 95.56 177 THR A CA 1
ATOM 1432 C C . THR A 1 177 ? -0.350 2.563 19.792 1.00 95.56 177 THR A C 1
ATOM 1434 O O . THR A 1 177 ? 0.317 3.294 20.518 1.00 95.56 177 THR A O 1
ATOM 1437 N N . TYR A 1 178 ? -1.241 3.017 18.920 1.00 96.19 178 TYR A N 1
ATOM 1438 C CA . TYR A 1 178 ? -1.465 4.437 18.658 1.00 96.19 178 TYR A CA 1
ATOM 1439 C C . TYR A 1 178 ? -2.743 4.947 19.322 1.00 96.19 178 TYR A C 1
ATOM 1441 O O . TYR A 1 178 ? -3.692 4.194 19.515 1.00 96.19 178 TYR A O 1
ATOM 1449 N N . ASP A 1 179 ? -2.799 6.238 19.631 1.00 96.19 179 ASP A N 1
ATOM 1450 C CA . ASP A 1 179 ? -3.970 6.932 20.189 1.00 96.19 179 ASP A CA 1
ATOM 1451 C C . ASP A 1 179 ? -4.515 8.045 19.269 1.00 96.19 179 ASP A C 1
ATOM 1453 O O . ASP A 1 179 ? -5.530 8.678 19.576 1.00 96.19 179 ASP A O 1
ATOM 1457 N N . SER A 1 180 ? -3.876 8.245 18.113 1.00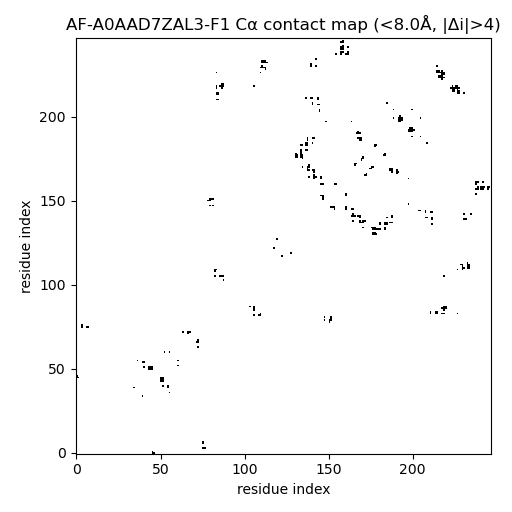 97.19 180 SER A N 1
ATOM 1458 C CA . SER A 1 180 ? -4.213 9.252 17.111 1.00 97.19 180 SER A CA 1
ATOM 1459 C C . SER A 1 180 ? -3.992 8.709 15.702 1.00 97.19 180 SER A C 1
ATOM 1461 O O . SER A 1 180 ? -2.981 8.061 15.427 1.00 97.19 180 SER A O 1
ATOM 1463 N N . SER A 1 181 ? -4.918 9.011 14.787 1.00 96.00 181 SER A N 1
ATOM 1464 C CA . SER A 1 181 ? -4.787 8.654 13.369 1.00 96.00 181 SER A CA 1
ATOM 1465 C C . SER A 1 181 ? -3.607 9.367 12.715 1.00 96.00 181 SER A C 1
ATOM 1467 O O . SER A 1 181 ? -2.885 8.754 11.939 1.00 96.00 181 SER A O 1
ATOM 1469 N N . VAL A 1 182 ? -3.377 10.635 13.066 1.00 96.75 182 VAL A N 1
ATOM 1470 C CA . VAL A 1 182 ? -2.282 11.440 12.511 1.00 96.75 182 VAL A CA 1
ATOM 1471 C C . VAL A 1 182 ? -0.936 10.818 12.873 1.00 96.75 182 VAL A C 1
ATOM 1473 O O . VAL A 1 182 ? -0.126 10.565 11.990 1.00 96.75 182 VAL A O 1
ATOM 1476 N N . ILE A 1 183 ? -0.740 10.466 14.149 1.00 97.38 183 ILE A N 1
ATOM 1477 C CA . ILE A 1 183 ? 0.505 9.839 14.623 1.00 97.38 183 ILE A CA 1
ATOM 1478 C C . ILE A 1 183 ? 0.690 8.453 13.990 1.00 97.38 183 ILE A C 1
ATOM 1480 O O . ILE A 1 183 ? 1.798 8.104 13.590 1.00 97.38 183 ILE A O 1
ATOM 1484 N N . ALA A 1 184 ? -0.389 7.675 13.860 1.00 97.81 184 ALA A N 1
ATOM 1485 C CA . ALA A 1 184 ? -0.348 6.360 13.225 1.00 97.81 184 ALA A CA 1
ATOM 1486 C C . ALA A 1 184 ? 0.126 6.421 11.762 1.00 97.81 184 ALA A C 1
ATOM 1488 O O . ALA A 1 184 ? 0.901 5.561 11.344 1.00 97.81 184 ALA A O 1
ATOM 1489 N N . ILE A 1 185 ? -0.317 7.428 11.002 1.00 97.88 185 ILE A N 1
ATOM 1490 C CA . ILE A 1 185 ? 0.069 7.629 9.597 1.00 97.88 185 ILE A CA 1
ATOM 1491 C C . ILE A 1 185 ? 1.473 8.237 9.494 1.00 97.88 185 ILE A C 1
ATOM 1493 O O . ILE A 1 185 ? 2.286 7.775 8.695 1.00 97.88 185 ILE A O 1
ATOM 1497 N N . ASP A 1 186 ? 1.788 9.241 10.316 1.00 97.00 186 ASP A N 1
ATOM 1498 C CA . ASP A 1 186 ? 3.105 9.888 10.312 1.00 97.00 186 ASP A CA 1
ATOM 1499 C C . ASP A 1 186 ? 4.222 8.921 10.714 1.00 97.00 186 ASP A C 1
ATOM 1501 O O . ASP A 1 186 ? 5.336 9.035 10.209 1.00 97.00 186 ASP A O 1
ATOM 1505 N N . ALA A 1 187 ? 3.930 7.926 11.556 1.00 97.38 187 ALA A N 1
ATOM 1506 C CA . ALA A 1 187 ? 4.883 6.867 11.855 1.00 97.38 187 ALA A CA 1
ATOM 1507 C C . ALA A 1 187 ? 5.250 6.045 10.608 1.00 97.38 187 ALA A C 1
ATOM 1509 O O . ALA A 1 187 ? 6.427 5.782 10.395 1.00 97.38 187 ALA A O 1
ATOM 1510 N N . VAL A 1 188 ? 4.281 5.702 9.750 1.00 97.62 188 VAL A N 1
ATOM 1511 C CA . VAL A 1 188 ? 4.561 5.015 8.473 1.00 97.62 188 VAL A CA 1
ATOM 1512 C C . VAL A 1 188 ? 5.387 5.904 7.549 1.00 97.62 188 VAL A C 1
ATOM 1514 O O . VAL A 1 188 ? 6.368 5.445 6.974 1.00 97.62 188 VAL A O 1
ATOM 1517 N N . ALA A 1 189 ? 5.030 7.186 7.440 1.00 96.31 189 ALA A N 1
ATOM 1518 C CA . ALA A 1 189 ? 5.788 8.142 6.636 1.00 96.31 189 ALA A CA 1
ATOM 1519 C C . ALA A 1 189 ? 7.243 8.263 7.118 1.00 96.31 189 ALA A C 1
ATOM 1521 O O . ALA A 1 189 ? 8.169 8.276 6.312 1.00 96.31 189 ALA A O 1
ATOM 1522 N N . HIS A 1 190 ? 7.448 8.306 8.437 1.00 95.56 190 HIS A N 1
ATOM 1523 C CA . HIS A 1 190 ? 8.775 8.330 9.037 1.00 95.56 190 HIS A CA 1
ATOM 1524 C C . HIS A 1 190 ? 9.569 7.057 8.714 1.00 95.56 190 HIS A C 1
ATOM 1526 O O . HIS A 1 190 ? 10.736 7.152 8.340 1.00 95.56 190 HIS A O 1
ATOM 1532 N N . GLU A 1 191 ? 8.965 5.872 8.822 1.00 95.69 191 GLU A N 1
ATOM 1533 C CA . GLU A 1 191 ? 9.622 4.613 8.443 1.00 95.69 191 GLU A CA 1
ATOM 1534 C C . GLU A 1 191 ? 9.973 4.585 6.947 1.00 95.69 191 GLU A C 1
ATOM 1536 O O . GLU A 1 191 ? 11.091 4.224 6.593 1.00 95.69 191 GLU A O 1
ATOM 1541 N N . ALA A 1 192 ? 9.078 5.050 6.070 1.00 95.12 192 ALA A N 1
ATOM 1542 C CA . ALA A 1 192 ? 9.308 5.080 4.624 1.00 95.12 192 ALA A CA 1
ATOM 1543 C C . ALA A 1 192 ? 10.477 5.992 4.214 1.00 95.12 192 ALA A C 1
ATOM 1545 O O . ALA A 1 192 ? 11.249 5.641 3.324 1.00 95.12 192 ALA A O 1
ATOM 1546 N N . ILE A 1 193 ? 10.643 7.144 4.875 1.00 93.69 193 ILE A N 1
ATOM 1547 C CA . ILE A 1 193 ? 11.778 8.054 4.633 1.00 93.69 193 ILE A CA 1
ATOM 1548 C C . ILE A 1 193 ? 13.101 7.415 5.067 1.00 93.69 193 ILE A C 1
ATOM 1550 O O . ILE A 1 193 ? 14.125 7.596 4.412 1.00 93.69 193 ILE A O 1
ATOM 1554 N N . ASN A 1 194 ? 13.094 6.701 6.194 1.00 91.06 194 ASN A N 1
ATOM 1555 C CA . ASN A 1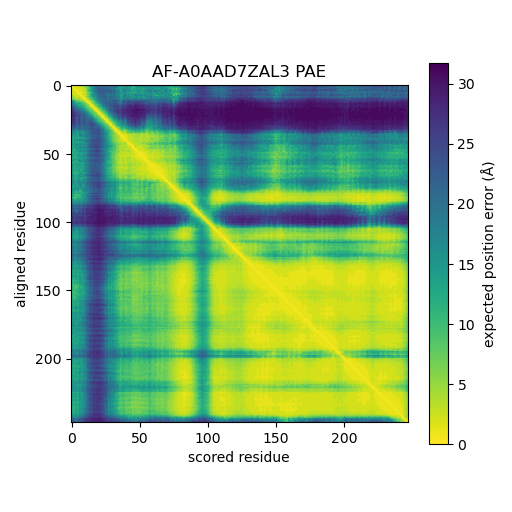 194 ? 14.318 6.214 6.830 1.00 91.06 194 ASN A CA 1
ATOM 1556 C C . ASN A 1 194 ? 14.715 4.791 6.408 1.00 91.06 194 ASN A C 1
ATOM 1558 O O . ASN A 1 194 ? 15.822 4.350 6.722 1.00 91.06 194 ASN A O 1
ATOM 1562 N N . CYS A 1 195 ? 13.840 4.057 5.720 1.00 89.12 195 CYS A N 1
ATOM 1563 C CA . CYS A 1 195 ? 14.128 2.700 5.286 1.00 89.12 195 CYS A CA 1
ATOM 1564 C C . CYS A 1 195 ? 14.921 2.685 3.971 1.00 89.12 195 CYS A C 1
ATOM 1566 O O . CYS A 1 195 ? 14.461 3.164 2.929 1.00 89.12 195 CYS A O 1
ATOM 1568 N N . ALA A 1 196 ? 16.114 2.087 4.010 1.00 79.50 196 ALA A N 1
ATOM 1569 C CA . ALA A 1 196 ? 16.931 1.876 2.823 1.00 79.50 196 ALA A CA 1
ATOM 1570 C C . ALA A 1 196 ? 16.190 0.969 1.822 1.00 79.50 196 ALA A C 1
ATOM 1572 O O . ALA A 1 196 ? 15.863 -0.169 2.142 1.00 79.50 196 ALA A O 1
ATOM 1573 N N . GLY A 1 197 ? 15.935 1.481 0.614 1.00 79.06 197 GLY A N 1
ATOM 1574 C CA . GLY A 1 197 ? 15.273 0.748 -0.473 1.00 79.06 197 GLY A CA 1
ATOM 1575 C C . GLY A 1 197 ? 13.790 1.074 -0.687 1.00 79.06 197 GLY A C 1
ATOM 1576 O O . GLY A 1 197 ? 13.266 0.732 -1.739 1.00 79.06 197 GLY A O 1
ATOM 1577 N N . ILE A 1 198 ? 13.128 1.767 0.249 1.00 80.44 198 ILE A N 1
ATOM 1578 C CA . ILE A 1 198 ? 11.710 2.170 0.120 1.00 80.44 198 ILE A CA 1
ATOM 1579 C C . ILE A 1 198 ? 11.570 3.646 -0.311 1.00 80.44 198 ILE A C 1
ATOM 1581 O O . ILE A 1 198 ? 10.550 4.025 -0.887 1.00 80.44 198 ILE A O 1
ATOM 1585 N N . SER A 1 199 ? 12.607 4.461 -0.067 1.00 76.75 199 SER A N 1
ATOM 1586 C CA . SER A 1 199 ? 12.773 5.853 -0.522 1.00 76.75 199 SER A CA 1
ATOM 1587 C C . SER A 1 199 ? 11.488 6.695 -0.488 1.00 76.75 199 SER A C 1
ATOM 1589 O O . SER A 1 199 ? 10.903 7.011 -1.522 1.00 76.75 199 SER A O 1
ATOM 1591 N N . GLY A 1 200 ? 11.059 7.099 0.710 1.00 83.62 200 GLY A N 1
ATOM 1592 C CA . GLY A 1 200 ? 9.904 7.983 0.897 1.00 83.62 200 GLY A CA 1
ATOM 1593 C C . GLY A 1 200 ? 10.108 9.401 0.364 1.00 83.62 200 GLY A C 1
ATOM 1594 O O . GLY A 1 200 ? 10.698 10.235 1.050 1.00 83.62 200 GLY A O 1
ATOM 1595 N N . SER A 1 201 ? 9.562 9.703 -0.820 1.00 89.56 201 SER A N 1
ATOM 1596 C CA . SER A 1 201 ? 9.471 11.081 -1.325 1.00 89.56 201 SER A CA 1
ATOM 1597 C C . SER A 1 201 ? 8.307 11.852 -0.669 1.00 89.56 201 SER A C 1
ATOM 1599 O O . SER A 1 201 ? 7.316 11.237 -0.253 1.00 89.56 201 SER A O 1
ATOM 1601 N N . PRO A 1 202 ? 8.369 13.197 -0.582 1.00 91.06 202 PRO A N 1
ATOM 1602 C CA . PRO A 1 202 ? 7.255 14.012 -0.087 1.00 91.06 202 PRO A CA 1
ATOM 1603 C C . PRO A 1 202 ? 5.935 13.761 -0.832 1.00 91.06 202 PRO A C 1
ATOM 1605 O O . PRO A 1 202 ? 4.868 13.720 -0.216 1.00 91.06 202 PRO A O 1
ATOM 1608 N N . GLU A 1 203 ? 6.010 13.545 -2.144 1.00 91.38 203 GLU A N 1
ATOM 1609 C CA . GLU A 1 203 ? 4.873 13.258 -3.020 1.00 91.38 203 GLU A CA 1
ATOM 1610 C C . GLU A 1 203 ? 4.267 11.898 -2.674 1.00 91.38 203 GLU A C 1
ATOM 1612 O O . GLU A 1 203 ? 3.063 11.805 -2.440 1.00 91.38 203 GLU A O 1
ATOM 1617 N N . SER A 1 204 ? 5.104 10.866 -2.529 1.00 92.31 204 SER A N 1
ATOM 1618 C CA . SER A 1 204 ? 4.674 9.510 -2.162 1.00 92.31 204 SER A CA 1
ATOM 1619 C C . SER A 1 204 ? 3.957 9.495 -0.808 1.00 92.31 204 SER A C 1
ATOM 1621 O O . SER A 1 204 ? 2.910 8.864 -0.646 1.00 92.31 204 SER A O 1
ATOM 1623 N N . ILE A 1 205 ? 4.469 10.260 0.161 1.00 94.94 205 ILE A N 1
ATOM 1624 C CA . ILE A 1 205 ? 3.855 10.413 1.486 1.00 94.94 205 ILE A CA 1
ATOM 1625 C C . ILE A 1 205 ? 2.520 11.157 1.397 1.00 94.94 205 ILE A C 1
ATOM 1627 O O . ILE A 1 205 ? 1.560 10.780 2.073 1.00 94.94 205 ILE A O 1
ATOM 1631 N N . SER A 1 206 ? 2.440 12.213 0.585 1.00 95.69 206 SER A N 1
ATOM 1632 C CA . SER A 1 206 ? 1.196 12.957 0.374 1.00 95.69 206 SER A CA 1
ATOM 1633 C C . SER A 1 206 ? 0.126 12.079 -0.279 1.00 95.69 206 SER A C 1
ATOM 1635 O O . SER A 1 206 ? -1.006 12.034 0.208 1.00 95.69 206 SER A O 1
ATOM 1637 N N . CYS A 1 207 ? 0.495 11.312 -1.307 1.00 94.88 207 CYS A N 1
ATOM 1638 C CA . CYS A 1 207 ? -0.376 10.330 -1.943 1.00 94.88 207 CYS A CA 1
ATOM 1639 C C . CYS A 1 207 ? -0.883 9.294 -0.936 1.00 94.88 207 CYS A C 1
ATOM 1641 O O . CYS A 1 207 ? -2.094 9.125 -0.828 1.00 94.88 207 CYS A O 1
ATOM 1643 N N . MET A 1 208 ? 0.001 8.693 -0.130 1.00 96.25 208 MET A N 1
ATOM 1644 C CA . MET A 1 208 ? -0.389 7.738 0.916 1.00 96.25 208 MET A CA 1
ATOM 1645 C C . MET A 1 208 ? -1.392 8.347 1.910 1.00 96.25 208 MET A C 1
ATOM 1647 O O . MET A 1 208 ? -2.365 7.699 2.290 1.00 96.25 208 MET A O 1
ATOM 1651 N N . LYS A 1 209 ? -1.190 9.598 2.343 1.00 96.44 209 LYS A N 1
ATOM 1652 C CA . LYS A 1 209 ? -2.129 10.280 3.252 1.00 96.44 209 LYS A CA 1
ATOM 1653 C C . LYS A 1 209 ? -3.514 10.436 2.615 1.00 96.44 209 LYS A C 1
ATOM 1655 O O . LYS A 1 209 ? -4.511 10.095 3.252 1.00 96.44 209 LYS A O 1
ATOM 1660 N N . ASN A 1 210 ? -3.565 10.866 1.355 1.00 96.81 210 ASN A N 1
ATOM 1661 C CA . ASN A 1 210 ? -4.813 10.989 0.597 1.00 96.81 210 ASN A CA 1
ATOM 1662 C C . ASN A 1 210 ? -5.487 9.627 0.360 1.00 96.81 210 ASN A C 1
ATOM 1664 O O . ASN A 1 210 ? -6.712 9.523 0.426 1.00 96.81 210 ASN A O 1
ATOM 1668 N N . ASP A 1 211 ? -4.709 8.568 0.130 1.00 97.12 211 ASP A N 1
ATOM 1669 C CA . ASP A 1 211 ? -5.234 7.210 -0.041 1.00 97.12 211 ASP A CA 1
ATOM 1670 C C . ASP A 1 211 ? -5.980 6.732 1.191 1.00 97.12 211 ASP A C 1
ATOM 1672 O O . ASP A 1 211 ? -7.056 6.154 1.079 1.00 97.12 211 ASP A O 1
ATOM 1676 N N . ILE A 1 212 ? -5.436 7.003 2.376 1.00 96.81 212 ILE A N 1
ATOM 1677 C CA . ILE A 1 212 ? -6.066 6.595 3.628 1.00 96.81 212 ILE A CA 1
ATOM 1678 C C . ILE A 1 212 ? -7.404 7.296 3.811 1.00 96.81 212 ILE A C 1
ATOM 1680 O O . ILE A 1 212 ? -8.389 6.651 4.171 1.00 96.81 212 ILE A O 1
ATOM 1684 N N . GLU A 1 213 ? -7.484 8.586 3.495 1.00 95.31 213 GLU A N 1
ATOM 1685 C CA . GLU A 1 213 ? -8.768 9.285 3.457 1.00 95.31 213 GLU A CA 1
ATOM 1686 C C . GLU A 1 213 ? -9.716 8.653 2.432 1.00 95.31 213 GLU A C 1
ATOM 1688 O O . GLU A 1 213 ? -10.908 8.484 2.702 1.00 95.31 213 GLU A O 1
ATOM 1693 N N . CYS A 1 214 ? -9.200 8.247 1.271 1.00 95.50 214 CYS A N 1
ATOM 1694 C CA . CYS A 1 214 ? -9.989 7.602 0.234 1.00 95.50 214 CYS A CA 1
ATOM 1695 C C . CYS A 1 214 ? -10.549 6.241 0.682 1.00 95.50 214 CYS A C 1
ATOM 1697 O O . CYS A 1 2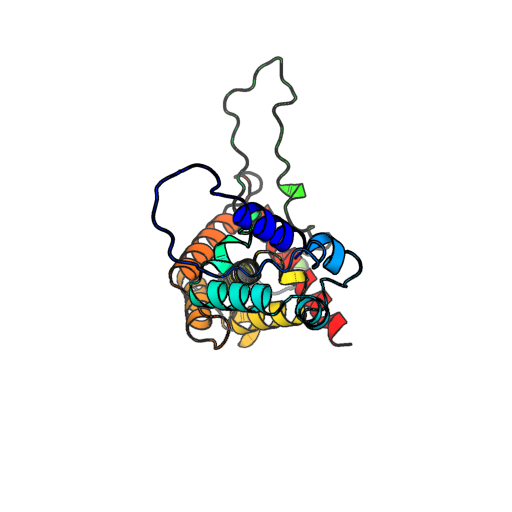14 ? -11.748 5.990 0.521 1.00 95.50 214 CYS A O 1
ATOM 1699 N N . VAL A 1 215 ? -9.726 5.404 1.312 1.00 96.75 215 VAL A N 1
ATOM 1700 C CA . VAL A 1 215 ? -10.101 4.090 1.847 1.00 96.75 215 VAL A CA 1
ATOM 1701 C C . VAL A 1 215 ? -11.118 4.217 2.981 1.00 96.75 215 VAL A C 1
ATOM 1703 O O . VAL A 1 215 ? -12.107 3.487 2.994 1.00 96.75 215 VAL A O 1
ATOM 1706 N N . LEU A 1 216 ? -10.920 5.151 3.917 1.00 95.19 216 LEU A N 1
ATOM 1707 C CA . LEU A 1 216 ? -11.791 5.307 5.091 1.00 95.19 216 LEU A CA 1
ATOM 1708 C C . LEU A 1 216 ? -13.177 5.870 4.758 1.00 95.19 216 LEU A C 1
ATOM 1710 O O . LEU A 1 216 ? -14.154 5.555 5.434 1.00 95.19 216 LEU A O 1
ATOM 1714 N N . ASN A 1 217 ? -13.261 6.707 3.728 1.00 93.31 217 ASN A N 1
ATOM 1715 C CA . ASN A 1 217 ? -14.521 7.292 3.271 1.00 93.31 217 ASN A CA 1
ATOM 1716 C C . ASN A 1 217 ? -15.319 6.335 2.359 1.00 93.31 217 ASN A C 1
ATOM 1718 O O . ASN A 1 217 ? -16.530 6.502 2.226 1.00 93.31 217 ASN A O 1
ATOM 1722 N N . GLY A 1 218 ? -14.659 5.333 1.764 1.00 92.56 218 GLY A N 1
ATOM 1723 C CA . GLY A 1 218 ? -15.284 4.297 0.937 1.00 92.56 218 GLY A CA 1
ATOM 1724 C C . GLY A 1 218 ? -15.997 4.798 -0.328 1.00 92.56 218 GLY A C 1
ATOM 1725 O O . GLY A 1 218 ? -16.081 5.995 -0.587 1.00 92.56 218 GLY A O 1
ATOM 1726 N N . PRO A 1 219 ? -16.530 3.892 -1.160 1.00 90.81 219 PRO A N 1
ATOM 1727 C CA . PRO A 1 219 ? -17.078 4.238 -2.475 1.00 90.81 219 PRO A CA 1
ATOM 1728 C C . PRO A 1 219 ? -18.275 5.198 -2.410 1.00 90.81 219 PRO A C 1
ATOM 1730 O O . PRO A 1 219 ? -1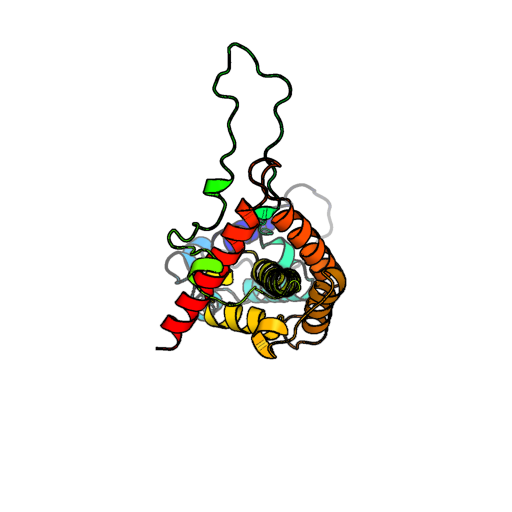8.463 6.001 -3.323 1.00 90.81 219 PRO A O 1
ATOM 1733 N N . GLU A 1 220 ? -19.086 5.108 -1.352 1.00 89.38 220 GLU A N 1
ATOM 1734 C CA . GLU A 1 220 ? -20.289 5.910 -1.113 1.00 89.38 220 GLU A CA 1
ATOM 1735 C C . GLU A 1 220 ? -20.631 5.958 0.387 1.00 89.38 220 GLU A C 1
ATOM 1737 O O . GLU A 1 220 ? -20.267 5.056 1.139 1.00 89.38 220 GLU A O 1
ATOM 1742 N N . GLU A 1 221 ? -21.396 6.966 0.823 1.00 86.38 221 GLU A N 1
ATOM 1743 C CA . GLU A 1 221 ? -21.793 7.153 2.235 1.00 86.38 221 GLU A CA 1
ATOM 1744 C C . GLU A 1 221 ? -22.508 5.926 2.829 1.00 86.38 221 GLU A C 1
ATOM 1746 O O . GLU A 1 221 ? -22.316 5.596 3.998 1.00 86.38 221 GLU A O 1
ATOM 1751 N N . GLN A 1 222 ? -23.329 5.232 2.032 1.00 87.50 222 GLN A N 1
ATOM 1752 C CA . GLN A 1 222 ? -24.074 4.048 2.474 1.00 87.50 222 GLN A CA 1
ATOM 1753 C C . GLN A 1 222 ? -23.173 2.824 2.684 1.00 87.50 222 GLN A C 1
ATOM 1755 O O . GLN A 1 222 ? -23.542 1.924 3.436 1.00 87.50 222 GLN A O 1
ATOM 1760 N N . ASN A 1 223 ? -22.006 2.786 2.035 1.00 87.50 223 ASN A N 1
ATOM 1761 C CA . ASN A 1 223 ? -21.094 1.646 2.037 1.00 87.50 223 ASN A CA 1
ATOM 1762 C C . ASN A 1 223 ? -19.643 2.077 2.318 1.00 87.50 223 ASN A C 1
ATOM 1764 O O . ASN A 1 223 ? -18.695 1.569 1.722 1.00 87.50 223 ASN A O 1
ATOM 1768 N N . TYR A 1 224 ? -19.461 3.028 3.239 1.00 90.06 224 TYR A N 1
ATOM 1769 C CA . TYR A 1 224 ? -18.161 3.654 3.512 1.00 90.06 224 TYR A CA 1
ATOM 1770 C C . TYR A 1 224 ? -17.090 2.659 4.005 1.00 90.06 224 TYR A C 1
ATOM 1772 O O . TYR A 1 224 ? -15.901 2.839 3.767 1.00 90.06 224 TYR A O 1
ATOM 1780 N N . ASN A 1 225 ? -17.497 1.555 4.642 1.00 92.06 225 ASN A N 1
ATOM 1781 C CA . ASN A 1 225 ? -16.573 0.522 5.124 1.00 92.06 225 ASN A CA 1
ATOM 1782 C C . ASN A 1 225 ? -16.074 -0.430 4.022 1.00 92.06 225 ASN A C 1
ATOM 1784 O O . ASN A 1 225 ? -15.209 -1.259 4.297 1.00 92.06 225 ASN A O 1
ATOM 1788 N N . PHE A 1 226 ? -16.614 -0.373 2.801 1.00 93.62 226 PHE A N 1
ATOM 1789 C CA . PHE A 1 226 ? -16.302 -1.359 1.763 1.00 93.62 226 PHE A CA 1
ATOM 17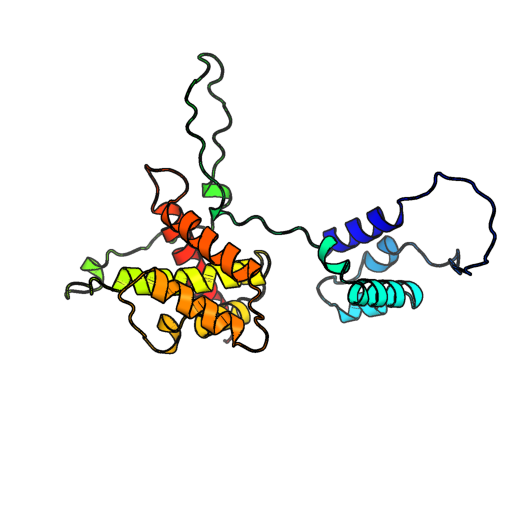90 C C . PHE A 1 226 ? -14.814 -1.382 1.402 1.00 93.62 226 PHE A C 1
ATOM 1792 O O . PHE A 1 226 ? -14.196 -2.443 1.426 1.00 93.62 226 PHE A O 1
ATOM 1799 N N . TYR A 1 227 ? -14.214 -0.216 1.153 1.00 96.06 227 TYR A N 1
ATOM 1800 C CA . TYR A 1 227 ? -12.787 -0.113 0.827 1.00 96.06 227 TYR A CA 1
ATOM 1801 C C . TYR A 1 227 ? -11.885 -0.518 1.987 1.00 96.06 227 TYR A C 1
ATOM 1803 O O . TYR A 1 227 ? -10.877 -1.184 1.772 1.00 96.06 227 TYR A O 1
ATOM 1811 N N . LEU A 1 228 ? -12.278 -0.203 3.222 1.00 95.81 228 LEU A N 1
ATOM 1812 C CA . LEU A 1 228 ? -11.587 -0.692 4.411 1.00 95.81 228 LEU A CA 1
ATOM 1813 C C . LEU A 1 228 ? -11.551 -2.230 4.447 1.00 95.81 228 LEU A C 1
ATOM 1815 O O . LEU A 1 228 ? -10.497 -2.824 4.666 1.00 95.81 228 LEU A O 1
ATOM 1819 N N . LEU A 1 229 ? -12.695 -2.881 4.218 1.00 95.12 229 LEU A N 1
ATOM 1820 C CA . LEU A 1 229 ? -12.788 -4.342 4.207 1.00 95.12 229 LEU A CA 1
ATOM 1821 C C . LEU A 1 229 ? -12.034 -4.960 3.025 1.00 95.12 229 LEU A C 1
ATOM 1823 O O . LEU A 1 229 ? -11.416 -6.012 3.197 1.00 95.12 229 LEU A O 1
ATOM 1827 N N . ALA A 1 230 ? -12.060 -4.314 1.857 1.00 96.12 230 ALA A N 1
ATOM 1828 C CA . ALA A 1 230 ? -11.311 -4.735 0.677 1.00 96.12 230 ALA A CA 1
ATOM 1829 C C . ALA A 1 230 ? -9.805 -4.689 0.932 1.00 96.12 230 ALA A C 1
ATOM 1831 O O . ALA A 1 230 ? -9.146 -5.710 0.766 1.00 96.12 230 ALA A O 1
ATOM 1832 N N . ALA A 1 231 ? -9.284 -3.575 1.454 1.00 97.38 231 ALA A N 1
ATOM 1833 C CA . ALA A 1 231 ? -7.870 -3.444 1.801 1.00 97.38 231 ALA A CA 1
ATOM 1834 C C . ALA A 1 231 ? -7.434 -4.494 2.832 1.00 97.38 231 ALA A C 1
ATOM 1836 O O . ALA A 1 231 ? -6.444 -5.185 2.632 1.00 97.38 231 ALA A O 1
ATOM 1837 N N . LEU A 1 232 ? -8.190 -4.677 3.921 1.00 96.56 232 LEU A N 1
ATOM 1838 C CA . LEU A 1 232 ? -7.843 -5.676 4.940 1.00 96.56 232 LEU A CA 1
ATOM 1839 C C . LEU A 1 232 ? -7.931 -7.118 4.415 1.00 96.56 232 LEU A C 1
ATOM 1841 O O . LEU A 1 232 ? -7.130 -7.965 4.815 1.00 96.56 232 LEU A O 1
ATOM 1845 N N . SER A 1 233 ? -8.887 -7.405 3.526 1.00 96.38 233 SER A N 1
ATOM 1846 C CA . SER A 1 233 ? -8.990 -8.712 2.864 1.00 96.38 233 SER A CA 1
ATOM 1847 C C . SER A 1 233 ? -7.796 -8.961 1.944 1.00 96.38 233 SER A C 1
ATOM 1849 O O . SER A 1 233 ? -7.263 -10.071 1.936 1.00 96.38 233 SER A O 1
ATOM 1851 N N . ASP A 1 234 ? -7.355 -7.929 1.227 1.00 97.19 234 ASP A N 1
ATOM 1852 C CA . ASP A 1 234 ? -6.207 -7.991 0.328 1.00 97.19 234 ASP A CA 1
ATOM 1853 C C . ASP A 1 234 ? -4.896 -8.200 1.092 1.00 97.19 234 ASP A C 1
ATOM 1855 O O . ASP A 1 234 ? -4.154 -9.129 0.791 1.00 97.19 234 ASP A O 1
ATOM 1859 N N . ILE A 1 235 ? -4.678 -7.456 2.183 1.00 97.19 235 ILE A N 1
ATOM 1860 C CA . ILE A 1 235 ? -3.533 -7.651 3.090 1.00 97.19 235 ILE A CA 1
ATOM 1861 C C . ILE A 1 235 ? -3.496 -9.088 3.621 1.00 97.19 235 ILE A C 1
ATOM 1863 O O . ILE A 1 235 ? -2.448 -9.732 3.630 1.00 97.19 235 ILE A O 1
ATOM 1867 N N . HIS A 1 236 ? -4.643 -9.625 4.050 1.00 95.81 236 HIS A N 1
ATOM 1868 C CA . HIS A 1 236 ? -4.719 -11.005 4.526 1.00 95.81 236 HIS A CA 1
ATOM 1869 C C . HIS A 1 236 ? -4.354 -12.012 3.424 1.00 95.81 236 HIS A C 1
ATOM 1871 O O . HIS A 1 236 ? -3.645 -12.989 3.684 1.00 95.81 236 HIS A O 1
ATOM 1877 N N . LYS A 1 237 ? -4.853 -11.803 2.200 1.00 95.69 237 LYS A N 1
ATOM 1878 C CA . LYS A 1 237 ? -4.531 -12.641 1.040 1.00 95.69 237 LYS A CA 1
ATOM 1879 C C . LYS A 1 237 ? -3.033 -12.577 0.729 1.00 95.69 237 LYS A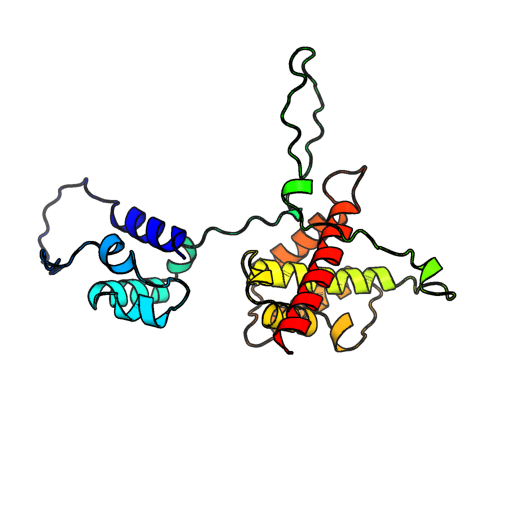 C 1
ATOM 1881 O O . LYS A 1 237 ? -2.404 -13.627 0.657 1.00 95.69 237 LYS A O 1
ATOM 1886 N N . LEU A 1 238 ? -2.467 -11.376 0.662 1.00 96.62 238 LEU A N 1
ATOM 1887 C CA . LEU A 1 238 ? -1.051 -11.132 0.406 1.00 96.62 238 LEU A CA 1
ATOM 1888 C C . LEU A 1 238 ? -0.150 -11.843 1.429 1.00 96.62 238 LEU A C 1
ATOM 1890 O O . LEU A 1 238 ? 0.763 -12.573 1.053 1.00 96.62 238 LEU A O 1
ATOM 1894 N N . PHE A 1 239 ? -0.454 -11.722 2.725 1.00 96.00 239 PHE A N 1
ATOM 1895 C CA . PHE A 1 239 ? 0.290 -12.425 3.780 1.00 96.00 239 PHE A CA 1
ATOM 1896 C C . PHE A 1 239 ? 0.149 -13.950 3.690 1.00 96.00 239 PHE A C 1
ATOM 1898 O O . PHE A 1 239 ? 1.070 -14.685 4.049 1.00 96.00 239 PHE A O 1
ATOM 1905 N N . THR A 1 240 ? -0.995 -14.443 3.213 1.00 94.94 240 THR A N 1
ATOM 1906 C CA . THR A 1 240 ? -1.208 -15.879 2.995 1.00 94.94 240 THR A CA 1
ATOM 1907 C C . THR A 1 240 ? -0.359 -16.388 1.831 1.00 94.94 240 THR A C 1
ATOM 1909 O O . THR A 1 240 ? 0.268 -17.437 1.956 1.00 94.94 240 THR A O 1
ATOM 1912 N N . GLU A 1 241 ? -0.301 -15.640 0.730 1.00 94.75 241 GLU A N 1
ATOM 1913 C CA . GLU A 1 241 ? 0.529 -15.958 -0.437 1.00 94.75 241 GLU A CA 1
ATOM 1914 C C . GLU A 1 241 ? 2.015 -15.940 -0.078 1.00 94.75 241 GLU A C 1
ATOM 1916 O O . GLU A 1 241 ? 2.715 -16.917 -0.327 1.00 94.75 241 GLU A O 1
ATOM 1921 N N . ALA A 1 242 ? 2.472 -14.900 0.624 1.00 94.00 242 ALA A N 1
ATOM 1922 C CA . ALA A 1 242 ? 3.853 -14.788 1.090 1.00 94.00 242 ALA A CA 1
ATOM 1923 C C . ALA A 1 242 ? 4.281 -15.965 1.977 1.00 94.00 242 ALA A C 1
ATOM 1925 O O . ALA A 1 242 ? 5.434 -16.393 1.945 1.00 94.00 242 ALA A O 1
ATOM 1926 N N . LYS A 1 243 ? 3.356 -16.512 2.773 1.00 91.62 243 LYS A N 1
ATOM 1927 C CA . LYS A 1 243 ? 3.631 -17.699 3.584 1.00 91.62 243 LYS A CA 1
ATOM 1928 C C . LYS A 1 243 ? 3.856 -18.943 2.719 1.00 91.62 243 LYS A C 1
ATOM 1930 O O . LYS A 1 243 ? 4.750 -19.716 3.035 1.00 91.62 243 LYS A O 1
ATOM 1935 N N . MET A 1 244 ? 3.075 -19.123 1.653 1.00 83.25 244 MET A N 1
ATOM 1936 C CA . MET A 1 244 ? 3.203 -20.277 0.751 1.00 83.25 244 MET A CA 1
ATOM 1937 C C . MET A 1 244 ? 4.482 -20.229 -0.089 1.00 83.25 244 MET A C 1
ATOM 1939 O O . MET A 1 244 ? 5.034 -21.275 -0.394 1.00 83.25 244 MET A O 1
ATOM 1943 N N . THR A 1 245 ? 4.978 -19.040 -0.437 1.00 73.00 245 THR A N 1
ATOM 1944 C CA . THR A 1 245 ? 6.229 -18.881 -1.203 1.00 73.00 245 THR A CA 1
ATOM 1945 C C . THR A 1 245 ? 7.483 -19.259 -0.401 1.00 73.00 245 THR A C 1
ATOM 1947 O O . THR A 1 245 ? 8.535 -19.501 -0.982 1.00 73.00 245 THR A O 1
ATOM 1950 N N . ASN A 1 246 ? 7.384 -19.305 0.931 1.00 59.97 246 ASN A N 1
ATOM 1951 C CA . ASN A 1 246 ? 8.487 -19.639 1.838 1.00 59.97 246 ASN A CA 1
ATOM 1952 C C . ASN A 1 246 ? 8.491 -21.118 2.293 1.00 59.97 246 ASN A C 1
ATOM 1954 O O . ASN A 1 246 ? 9.332 -21.487 3.118 1.00 59.97 246 ASN A O 1
ATOM 1958 N N . GLU A 1 247 ? 7.556 -21.942 1.801 1.00 47.97 247 GLU A N 1
ATOM 1959 C CA . GLU A 1 247 ? 7.484 -23.401 2.019 1.00 47.97 247 GLU A CA 1
ATOM 1960 C C . GLU A 1 247 ? 7.995 -24.172 0.791 1.00 47.97 247 GLU A C 1
ATOM 1962 O O . GLU A 1 247 ? 8.714 -25.178 1.003 1.00 47.97 247 GLU A O 1
#

pLDDT: mean 82.12, std 16.94, range [38.31, 98.38]

Foldseek 3Di:
DVQLVVVVVVVVPPDDDDDDDDDPDPPPPPVVPDDDLCVLCVPFDPVDPVSSVVSDDPVRVVVVVVCVVVVVSVVSDDQADDLLQAAQDPPPDDDPPCPPPPRPPSCVRFADFDPDDDDPVVVDVDDDDPQVVLLLLLLLLQLLLLCNLVSNCCLVPLQVSLVSSCQLRCCNVVVDTDDDNVVSLVSSLVSQCPDPPSNRDPVSSVSSVVSSVSQQCGRDVVPNNVSVSRSVRVSVVSVVSSVVVVD

Organism: Diploptera punctata (NCBI:txid6984)

InterPro domains:
  IPR039646 Zinc finger HIT domain-containing protein 2 [PTHR15555] (1-243)

Mean predicted aligned error: 11.83 Å

Radius of gyration: 23.95 Å; Cα contacts (8 Å, |Δi|>4): 206; chains: 1; bounding box: 63×46×70 Å

Solvent-accessible surface area (backbone atoms only — not comparable to full-atom values): 14691 Å² total; per-residue (Å²): 106,72,69,39,55,51,48,53,59,58,63,74,66,75,81,91,84,79,95,75,95,73,91,71,86,71,84,75,77,72,59,90,82,64,77,56,67,67,71,68,46,70,86,52,60,79,91,38,63,66,65,48,57,70,66,50,53,77,63,59,49,49,51,52,54,48,31,61,71,72,55,58,56,61,74,58,53,80,81,58,78,62,61,51,75,55,62,66,76,82,77,88,73,80,60,95,84,53,96,68,70,77,75,77,60,64,71,80,66,40,57,72,64,64,89,82,77,75,54,67,76,77,77,37,94,62,84,76,64,92,37,52,65,20,33,51,46,20,47,50,37,15,44,51,40,41,31,56,74,45,51,69,47,32,75,82,42,23,53,61,42,43,49,48,27,37,64,24,8,50,39,75,63,70,66,48,81,33,89,38,61,68,59,23,40,50,47,22,46,52,36,30,52,70,37,90,92,65,65,47,44,75,65,58,47,50,51,30,54,53,46,49,55,31,23,63,50,19,42,35,87,93,44,20,60,51,36,47,48,20,52,56,28,40,54,53,49,36,52,53,51,25,55,60,77,76,109

Secondary structure (DSSP, 8-state):
-HHHHHHHHHHTT------------------TTSPPHHHHHTTS-TT-HHHHHHHS-HHHHHHHHHHHHHSGGGGGSPPP--GGG------SS--TT-TTS----HHHHSPPPPS----HHHH-SSPPPTTHHHHHHHHHHHHHHHHHHTTT-TTTSHHHHHHHHHHH-HHHHH----S-HHHHHHHHHHHHHHSTTT---HHHHHHHHHHHHHHHH-SSGGGTTHHHHHHHHHHHHHHHHHHHHT-

Sequence (247 aa):
MYEILKRFQENGNIDEDNYDDDKENLDSDDDENVPDLQERLANVNLDDADSVWEKLTSAEKKEFEELLQSGDASELVTPWEPWWLYRKQKVLVEDVENNESTKFNYEALCPPLNKNILSLSQISKTTPSPNVKYNIINVLAAYCYTARFFNGEHHSVPSESSSIIATLSSNLRDNHTYDSSVIAIDAVAHEAINCAGISGSPESISCMKNDIECVLNGPEEQNYNFYLLAALSDIHKLFTEAKMTNE